Protein AF-A0A3C1LXR5-F1 (afdb_monomer)

Secondary structure (DSSP, 8-state):
--HHHHHHHHHHHHHHHHHHHHHHHHHHHHHHHHHHHHTT----HHHHHHHHHHHHHHHHHHHHHHHHHHHT-HHHHTTTHHHHHHHHHHHHHHHHHHHHHHHTTSS-HHHHHHHHHHHHHHHHHHHHHHHHHHHHHHHHHHHTT--HHHHHHHHHTS--HHHHHHHHHHHHHTPPPPTTS--

Sequence (183 aa):
LSEPDSRSVSELLHITSEFERIGDYSVNIMESAESMFEGNIRFSKKAFKELNIISSAVSEIIDIAKDAFASDSVTTANQIEPLEEVIDILEETLKETHIDRLKSGKCSIEAAFPFVETLSNLERIADHCSNVGVHIITHNIETKGIDRHEYIRKLHKGQTDKYSENFAMYQKKYALPSKKAQQ

Solvent-accessible surface area (backbone atoms only — not comparable to full-atom values): 9826 Å² total; per-residue (Å²): 125,55,75,69,58,52,49,56,52,53,52,53,52,51,49,51,50,34,56,48,50,38,48,53,36,51,48,54,42,49,53,49,51,50,53,28,57,77,68,69,53,67,70,42,77,65,58,49,55,54,49,53,44,55,53,50,53,43,52,49,42,49,51,41,34,53,51,14,62,78,63,74,31,52,77,48,23,63,55,32,58,37,44,36,57,43,44,50,53,48,39,55,53,49,48,54,53,48,54,54,30,44,77,68,69,64,39,54,76,83,42,48,57,58,50,50,51,43,43,53,36,47,40,53,37,32,52,33,29,35,53,46,22,55,47,54,43,50,51,49,32,70,75,69,66,46,54,64,68,58,53,46,49,53,53,72,58,76,56,45,72,6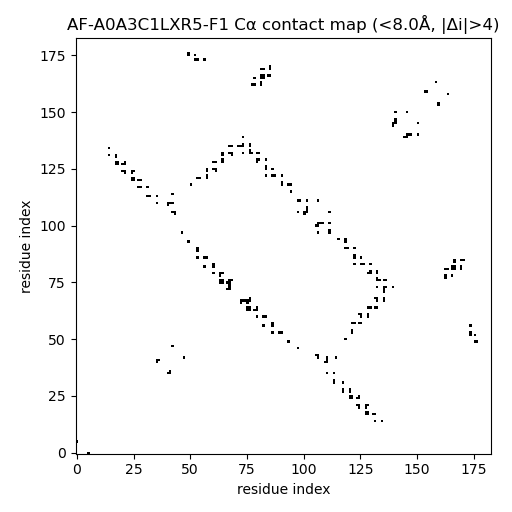4,43,55,49,48,25,55,49,43,48,63,74,61,55,75,82,63,91,77,75,79,127

Foldseek 3Di:
DPPVVVVVVVLVVLLVVLVVLLVVLVVVLVVLVVVCVVVVFDDFPQLVVLLVLLVVLLVVLVVLLVVCLVPLDLPSLLLLVLSLVLLVVSLVVSLVVLVVCVVVVVHDPSVNVSSNSNSVSSSSSSVSSNVSSVSSNVVCCVPVVPPPVVVVVCPVVPDPVVSVVSNVVNCVSSPRDDPPPDD

Nearest PDB structures (foldseek):
  1t72-assembly1_A  TM=8.832E-01  e=3.265E-03  Aquifex aeolicus
  4q25-assembly1_B  TM=8.973E-01  e=3.621E-03  Pseudomonas aeruginosa PAO1
  5yny-assembly1_A  TM=5.127E-01  e=4.804E+00  Dermatophagoides farinae
  2wcd-assembly1_A  TM=2.007E-01  e=2.452E+00  Escherichia coli K-12
  6mrt-assembly1_A  TM=1.994E-01  e=3.906E+00  Escherichia coli K-12

Radius of gyration: 19.19 Å; Cα contacts (8 Å, |Δi|>4): 160; chains: 1; bounding box: 61×30×49 Å

Structure (mmCIF, N/CA/C/O backbone):
data_AF-A0A3C1LXR5-F1
#
_entry.id   AF-A0A3C1LXR5-F1
#
loop_
_atom_site.group_PDB
_atom_site.id
_atom_site.type_symbol
_atom_site.label_atom_id
_atom_site.label_alt_id
_atom_site.label_comp_id
_atom_site.label_asym_id
_atom_site.label_entity_id
_atom_site.label_seq_id
_atom_site.pdbx_PDB_ins_code
_atom_site.Cartn_x
_atom_site.Cartn_y
_atom_site.Cartn_z
_atom_site.occupancy
_atom_site.B_iso_or_equiv
_atom_site.auth_seq_id
_atom_site.auth_comp_id
_atom_site.auth_asym_id
_atom_site.auth_atom_id
_atom_site.pdbx_PDB_model_num
ATOM 1 N N . LEU A 1 1 ? 34.550 -5.587 -13.297 1.00 51.94 1 LEU A N 1
ATOM 2 C CA . LEU A 1 1 ? 33.195 -5.250 -13.781 1.00 51.94 1 LEU A CA 1
ATOM 3 C C . LEU A 1 1 ? 33.342 -4.073 -14.722 1.00 51.94 1 LEU A C 1
ATOM 5 O O . LEU A 1 1 ? 34.118 -3.179 -14.395 1.00 51.94 1 LEU A O 1
ATOM 9 N N . SER A 1 2 ? 32.711 -4.106 -15.895 1.00 67.81 2 SER A N 1
ATOM 10 C CA . SER A 1 2 ? 32.665 -2.911 -16.742 1.00 67.81 2 SER A CA 1
ATOM 11 C C . SER A 1 2 ? 31.795 -1.839 -16.062 1.00 67.81 2 SER A C 1
ATOM 13 O O . SER A 1 2 ? 30.982 -2.168 -15.198 1.00 67.81 2 SER A O 1
ATOM 15 N N . GLU A 1 3 ? 31.976 -0.556 -16.390 1.00 64.69 3 GLU A N 1
ATOM 16 C CA . GLU A 1 3 ? 31.130 0.514 -15.828 1.00 64.69 3 GLU A CA 1
ATOM 17 C C . GLU A 1 3 ? 29.616 0.275 -16.039 1.00 64.69 3 GLU A C 1
ATOM 19 O O . GLU A 1 3 ? 28.868 0.498 -15.086 1.00 64.69 3 GLU A O 1
ATOM 24 N N . PRO A 1 4 ? 29.147 -0.225 -17.204 1.00 63.62 4 PRO A N 1
ATOM 25 C CA . PRO A 1 4 ? 27.753 -0.634 -17.393 1.00 63.62 4 PRO A CA 1
ATOM 26 C C . PRO A 1 4 ? 27.308 -1.743 -16.432 1.00 63.62 4 PRO A C 1
ATOM 28 O O . PRO A 1 4 ? 26.285 -1.594 -15.770 1.00 63.62 4 PRO A O 1
ATOM 31 N N . ASP A 1 5 ? 28.108 -2.806 -16.279 1.00 62.66 5 ASP A N 1
ATOM 32 C CA . ASP A 1 5 ? 27.769 -3.924 -15.383 1.00 62.66 5 ASP A CA 1
ATOM 33 C C . ASP A 1 5 ? 27.690 -3.465 -13.922 1.00 62.66 5 ASP A C 1
ATOM 35 O O . ASP A 1 5 ? 26.844 -3.918 -13.155 1.00 62.66 5 ASP A O 1
ATOM 39 N N . SER A 1 6 ? 28.571 -2.543 -13.525 1.00 67.19 6 SER A N 1
ATOM 40 C CA . SER A 1 6 ? 28.588 -2.006 -12.165 1.00 67.19 6 SER A CA 1
ATOM 41 C C . SER A 1 6 ? 27.368 -1.132 -11.863 1.00 67.19 6 SER A C 1
ATOM 43 O O . SER A 1 6 ? 26.917 -1.122 -10.718 1.00 67.19 6 SER A O 1
ATOM 45 N N . ARG A 1 7 ? 26.831 -0.405 -12.856 1.00 68.12 7 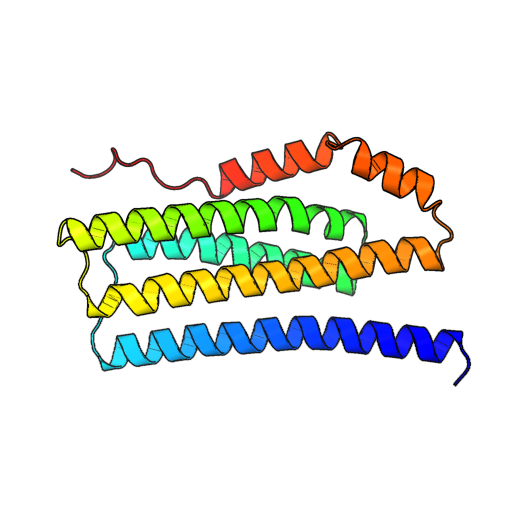ARG A N 1
ATOM 46 C CA . ARG A 1 7 ? 25.609 0.400 -12.692 1.00 68.12 7 ARG A CA 1
ATOM 47 C C . ARG A 1 7 ? 24.376 -0.486 -12.574 1.00 68.12 7 ARG A C 1
ATOM 49 O O . ARG A 1 7 ? 23.636 -0.335 -11.608 1.00 68.12 7 ARG A O 1
ATOM 56 N N . SER A 1 8 ? 24.227 -1.475 -13.455 1.00 73.31 8 SER A N 1
ATOM 57 C CA . SER A 1 8 ? 23.098 -2.413 -13.400 1.00 73.31 8 S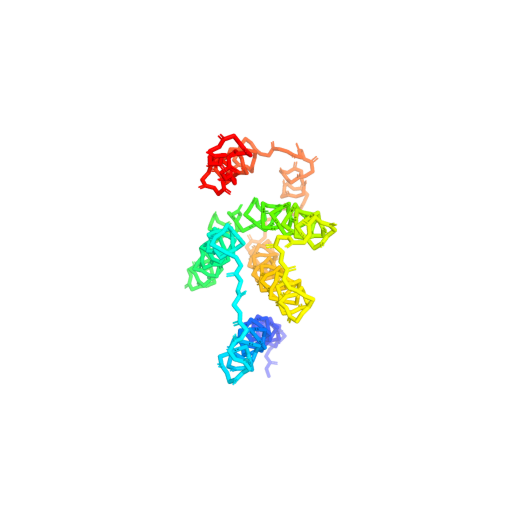ER A CA 1
ATOM 58 C C . SER A 1 8 ? 23.053 -3.215 -12.095 1.00 73.31 8 SER A C 1
ATOM 60 O O . SER A 1 8 ? 21.979 -3.453 -11.552 1.00 73.31 8 SER A O 1
ATOM 62 N N . VAL A 1 9 ? 24.209 -3.596 -11.538 1.00 79.75 9 VAL A N 1
ATOM 63 C CA . VAL A 1 9 ? 24.260 -4.244 -10.215 1.00 79.75 9 VAL A CA 1
ATOM 64 C C . VAL A 1 9 ? 23.788 -3.296 -9.109 1.00 79.75 9 VAL A C 1
ATOM 66 O O . VAL A 1 9 ? 23.024 -3.711 -8.243 1.00 79.75 9 VAL A O 1
ATOM 69 N N . SER A 1 10 ? 24.210 -2.029 -9.132 1.00 82.06 10 SER A N 1
ATOM 70 C CA . SER A 1 10 ? 23.799 -1.043 -8.124 1.00 82.06 10 SER A CA 1
ATOM 71 C C . SER A 1 10 ? 22.293 -0.763 -8.156 1.00 82.06 10 SER A C 1
ATOM 73 O O . SER A 1 10 ? 21.673 -0.626 -7.106 1.00 82.06 10 SER A O 1
ATOM 75 N N . GLU A 1 11 ? 21.708 -0.700 -9.349 1.00 80.38 11 GLU A N 1
ATOM 76 C CA . GLU A 1 11 ? 20.272 -0.508 -9.578 1.00 80.38 11 GLU A CA 1
ATOM 77 C C . GLU A 1 11 ? 19.438 -1.683 -9.049 1.00 80.38 11 GLU A C 1
ATOM 79 O O . GLU A 1 11 ? 18.464 -1.500 -8.318 1.00 80.38 11 GLU A O 1
ATOM 84 N N . LEU A 1 12 ? 19.866 -2.916 -9.338 1.00 85.12 12 LEU A N 1
ATOM 85 C CA . LEU A 1 12 ? 19.205 -4.115 -8.820 1.00 85.12 12 LEU A CA 1
ATOM 86 C C . LEU A 1 12 ? 19.277 -4.204 -7.292 1.00 85.12 12 LEU A C 1
ATOM 88 O O . LEU A 1 12 ? 18.306 -4.621 -6.659 1.00 85.12 12 LEU A O 1
ATOM 92 N N . LEU A 1 13 ? 20.400 -3.799 -6.690 1.00 89.81 13 LEU A N 1
ATOM 93 C CA . LEU A 1 13 ? 20.533 -3.733 -5.233 1.00 89.81 13 LEU A CA 1
ATOM 94 C C . LEU A 1 13 ? 19.567 -2.713 -4.625 1.00 89.81 13 LEU A C 1
ATOM 96 O O . LEU A 1 13 ? 18.955 -3.008 -3.601 1.00 89.81 13 LEU A O 1
ATOM 100 N N . HIS A 1 14 ? 19.394 -1.556 -5.268 1.00 88.75 14 HIS A N 1
ATOM 101 C CA . HIS A 1 14 ? 18.434 -0.550 -4.823 1.00 88.75 14 HIS A CA 1
ATOM 102 C C . HIS A 1 14 ? 17.004 -1.102 -4.836 1.00 88.75 14 HIS A C 1
ATOM 104 O O . HIS A 1 14 ? 16.347 -1.104 -3.803 1.00 88.75 14 HIS A O 1
ATOM 110 N N . ILE A 1 15 ? 16.541 -1.661 -5.960 1.00 91.25 15 ILE A N 1
ATOM 111 C CA . ILE A 1 15 ? 15.193 -2.259 -6.040 1.00 91.25 15 ILE A CA 1
ATOM 112 C C . ILE A 1 15 ? 15.015 -3.400 -5.030 1.00 91.25 15 ILE A C 1
ATOM 114 O O . ILE A 1 15 ? 13.954 -3.532 -4.423 1.00 91.25 15 ILE A O 1
ATOM 118 N N . THR A 1 16 ? 16.046 -4.223 -4.827 1.00 93.62 16 THR A N 1
ATOM 119 C CA . THR A 1 16 ? 15.995 -5.297 -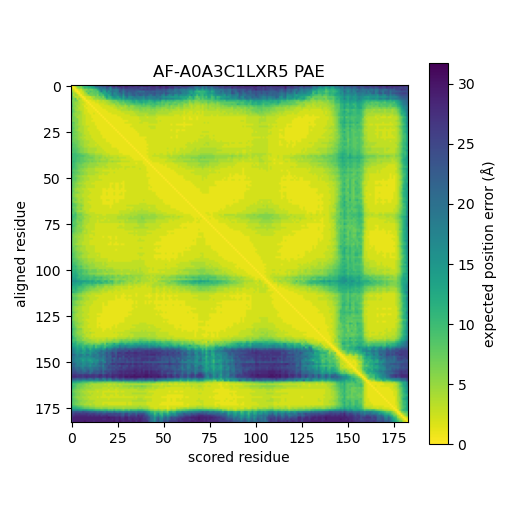3.822 1.00 93.62 16 THR A CA 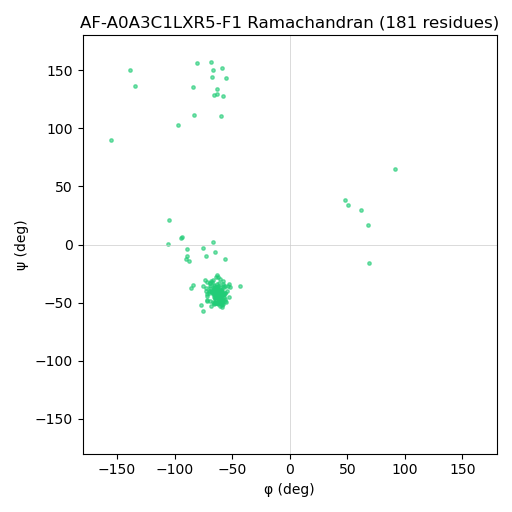1
ATOM 120 C C . THR A 1 16 ? 15.767 -4.729 -2.421 1.00 93.62 16 THR A C 1
ATOM 122 O O . THR A 1 16 ? 14.993 -5.303 -1.660 1.00 93.62 16 THR A O 1
ATOM 125 N N . SER A 1 17 ? 16.392 -3.592 -2.098 1.00 96.00 17 SER A N 1
ATOM 126 C CA . SER A 1 17 ? 16.153 -2.891 -0.836 1.00 96.00 17 SER A CA 1
ATOM 127 C C . SER A 1 17 ? 14.708 -2.407 -0.712 1.00 96.00 17 SER A C 1
ATOM 129 O O . SER A 1 17 ? 14.140 -2.522 0.365 1.00 96.00 17 SER A O 1
ATOM 131 N N . GLU A 1 18 ? 14.087 -1.916 -1.788 1.00 97.19 18 GLU A N 1
ATOM 132 C CA . GLU A 1 18 ? 12.679 -1.486 -1.744 1.00 97.19 18 GLU A CA 1
ATOM 133 C C . GLU A 1 18 ? 11.737 -2.657 -1.413 1.00 97.19 18 GLU A C 1
ATOM 135 O O . GLU A 1 18 ? 10.859 -2.535 -0.560 1.00 97.19 18 GLU A O 1
ATOM 140 N N . PHE A 1 19 ? 11.949 -3.829 -2.023 1.00 97.38 19 PHE A N 1
ATOM 141 C CA . PHE A 1 19 ? 11.154 -5.022 -1.707 1.00 97.38 19 PHE A CA 1
ATOM 142 C C . PHE A 1 19 ? 11.408 -5.565 -0.295 1.00 97.38 19 PHE A C 1
ATOM 144 O O . PHE A 1 19 ? 10.487 -6.098 0.325 1.00 97.38 19 PHE A O 1
ATOM 151 N N . GLU A 1 20 ? 12.627 -5.430 0.229 1.00 98.12 20 GLU A N 1
ATOM 152 C CA . GLU A 1 20 ? 12.927 -5.767 1.624 1.00 98.12 20 GLU A CA 1
ATOM 153 C C . GLU A 1 20 ? 12.145 -4.873 2.592 1.00 98.12 20 GLU A C 1
ATOM 155 O O . GLU A 1 20 ? 11.474 -5.398 3.480 1.00 98.12 20 GLU A O 1
ATOM 160 N N . ARG A 1 21 ? 12.097 -3.559 2.348 1.00 98.19 21 ARG A N 1
ATOM 161 C CA . ARG A 1 21 ? 11.294 -2.624 3.152 1.00 98.19 21 ARG A CA 1
ATOM 162 C C . ARG A 1 21 ? 9.805 -2.943 3.146 1.00 98.19 21 ARG A C 1
ATOM 164 O O . ARG A 1 21 ? 9.166 -2.885 4.195 1.00 98.19 21 ARG A O 1
ATOM 171 N N . ILE A 1 22 ? 9.251 -3.347 2.002 1.00 98.38 22 ILE A N 1
ATOM 172 C CA . ILE A 1 22 ? 7.865 -3.842 1.930 1.00 98.38 22 ILE A CA 1
ATOM 173 C C . ILE A 1 22 ? 7.665 -5.034 2.881 1.00 98.38 22 ILE A C 1
ATOM 175 O O . ILE A 1 22 ? 6.659 -5.109 3.594 1.00 98.38 22 ILE A O 1
ATOM 179 N N . GLY A 1 23 ? 8.631 -5.956 2.915 1.00 97.94 23 GLY A N 1
ATOM 180 C CA . GLY A 1 23 ? 8.651 -7.086 3.840 1.00 97.94 23 GLY A CA 1
ATOM 181 C C . GLY A 1 23 ? 8.703 -6.651 5.306 1.00 97.94 23 GLY A C 1
ATOM 182 O O . GLY A 1 23 ? 7.869 -7.101 6.091 1.00 97.94 23 GLY A O 1
ATOM 183 N N . ASP A 1 24 ? 9.610 -5.738 5.658 1.00 98.31 24 ASP A N 1
ATOM 184 C CA . ASP A 1 24 ? 9.759 -5.201 7.019 1.00 98.31 24 ASP A CA 1
ATOM 185 C C . ASP A 1 24 ? 8.443 -4.606 7.542 1.00 98.31 24 ASP A C 1
ATOM 187 O O . ASP A 1 24 ? 7.974 -4.945 8.630 1.00 98.31 24 ASP A O 1
ATOM 191 N N . TYR A 1 25 ? 7.789 -3.750 6.753 1.00 98.44 25 TYR A N 1
ATOM 192 C CA . TYR A 1 25 ? 6.520 -3.141 7.160 1.00 98.44 25 TYR A CA 1
ATOM 193 C C . TYR A 1 25 ? 5.375 -4.152 7.227 1.00 98.44 25 TYR A C 1
ATOM 195 O O . TYR A 1 25 ? 4.497 -4.036 8.084 1.00 98.44 25 TYR A O 1
ATOM 203 N N . SER A 1 26 ? 5.403 -5.183 6.382 1.00 98.25 26 SER A N 1
ATOM 204 C CA . SER A 1 26 ? 4.452 -6.295 6.471 1.00 98.25 26 SER A CA 1
ATOM 205 C C . SER A 1 26 ? 4.622 -7.079 7.777 1.00 98.25 26 SER A C 1
ATOM 207 O O . SER A 1 26 ? 3.626 -7.463 8.396 1.00 98.25 26 SER A O 1
ATOM 209 N N . VAL A 1 27 ? 5.864 -7.272 8.234 1.00 98.50 27 VAL A N 1
ATOM 210 C CA . VAL A 1 27 ? 6.167 -7.876 9.541 1.00 98.50 27 VAL A CA 1
ATOM 211 C C . VAL A 1 27 ? 5.646 -6.994 10.677 1.00 98.50 27 VAL A C 1
ATOM 213 O O . VAL A 1 27 ? 4.942 -7.509 11.541 1.00 98.50 27 VAL A O 1
ATOM 216 N N . ASN A 1 28 ? 5.858 -5.673 10.636 1.00 98.31 28 ASN A N 1
ATOM 217 C CA . ASN A 1 28 ? 5.313 -4.757 11.652 1.00 98.31 28 ASN A CA 1
ATOM 218 C C . ASN A 1 28 ? 3.781 -4.868 11.782 1.00 98.31 28 ASN A C 1
ATOM 220 O O . ASN A 1 28 ? 3.232 -4.863 12.887 1.00 98.31 28 ASN A O 1
ATOM 224 N N . ILE A 1 29 ? 3.070 -4.979 10.653 1.00 98.31 29 ILE A N 1
ATOM 225 C CA . ILE A 1 29 ? 1.609 -5.153 10.638 1.00 98.31 29 ILE A CA 1
ATOM 226 C C . ILE A 1 29 ? 1.214 -6.490 11.276 1.00 98.31 29 ILE A C 1
ATOM 228 O O . ILE A 1 29 ? 0.275 -6.539 12.074 1.00 98.31 29 ILE A O 1
ATOM 232 N N . MET A 1 30 ? 1.923 -7.570 10.940 1.00 98.19 30 MET A N 1
ATOM 233 C CA . MET A 1 30 ? 1.695 -8.894 11.519 1.00 98.19 30 MET A CA 1
ATOM 234 C C . MET A 1 30 ? 1.919 -8.887 13.038 1.00 98.19 30 MET A C 1
ATOM 236 O O . MET A 1 30 ? 1.035 -9.329 13.769 1.00 98.19 30 MET A O 1
ATOM 240 N N . GLU A 1 31 ? 3.032 -8.335 13.524 1.00 97.81 31 GLU A N 1
ATOM 241 C CA . GLU A 1 31 ? 3.337 -8.244 14.962 1.00 97.81 31 GLU A CA 1
ATOM 242 C C . GLU A 1 31 ? 2.278 -7.422 15.718 1.00 97.81 31 GLU A C 1
ATOM 244 O O . GLU A 1 31 ? 1.832 -7.794 16.808 1.00 97.81 31 GLU A O 1
ATOM 249 N N . SER A 1 32 ? 1.805 -6.326 15.115 1.00 96.38 32 SER A N 1
ATOM 250 C CA . SER A 1 32 ? 0.699 -5.526 15.654 1.00 96.38 32 SER A CA 1
ATOM 251 C C . SER A 1 32 ? -0.592 -6.349 15.764 1.00 96.38 32 SER A C 1
ATOM 253 O O . SER A 1 32 ? -1.273 -6.319 16.795 1.00 96.38 32 SER A O 1
ATOM 255 N N . ALA A 1 33 ? -0.913 -7.144 14.739 1.00 96.50 33 ALA A N 1
ATOM 256 C CA . ALA A 1 33 ? -2.078 -8.023 14.743 1.00 96.50 33 ALA A CA 1
ATOM 257 C C . ALA A 1 33 ? -1.975 -9.150 15.790 1.00 96.50 33 ALA A C 1
ATOM 259 O O . ALA A 1 33 ? -2.977 -9.455 16.445 1.00 96.50 33 ALA A O 1
ATOM 260 N N . GLU A 1 34 ? -0.792 -9.737 15.986 1.00 97.81 34 GLU A N 1
ATOM 261 C CA . GLU A 1 34 ? -0.536 -10.740 17.031 1.00 97.81 34 GLU A CA 1
ATOM 262 C C . GLU A 1 34 ? -0.743 -10.150 18.431 1.00 97.81 34 GLU A C 1
ATOM 264 O O . GLU A 1 34 ? -1.528 -10.687 19.216 1.00 97.81 34 GLU A O 1
ATOM 269 N N . SER A 1 35 ? -0.152 -8.985 18.709 1.00 96.31 35 SER A N 1
ATOM 270 C CA . SER A 1 35 ? -0.323 -8.270 19.982 1.00 96.31 35 SER A CA 1
ATOM 271 C C . SER A 1 35 ? -1.794 -7.948 20.277 1.00 96.31 35 SER A C 1
ATOM 273 O O . SER A 1 35 ? -2.294 -8.162 21.387 1.00 96.31 35 SER A O 1
ATOM 275 N N . MET A 1 36 ? -2.544 -7.504 19.262 1.00 96.12 36 MET A N 1
ATOM 276 C CA . MET A 1 36 ? -3.984 -7.280 19.395 1.00 96.12 36 MET A CA 1
ATOM 277 C C . MET A 1 36 ? -4.754 -8.566 19.709 1.00 96.12 36 MET A C 1
ATOM 279 O O . MET A 1 36 ? -5.686 -8.537 20.519 1.00 96.12 36 MET A O 1
ATOM 283 N N . PHE A 1 37 ? -4.394 -9.681 19.071 1.00 96.38 37 PHE A N 1
ATOM 284 C CA . PHE A 1 37 ? -5.030 -10.973 19.304 1.00 96.38 37 PHE A CA 1
ATOM 285 C C . PHE A 1 37 ? -4.799 -11.460 20.739 1.00 96.38 37 PHE A C 1
ATOM 287 O O . PHE A 1 37 ? -5.765 -11.814 21.421 1.00 96.38 37 PHE A O 1
ATOM 294 N N . GLU A 1 38 ? -3.557 -11.404 21.223 1.00 97.00 38 GLU A N 1
ATOM 295 C CA . GLU A 1 38 ? -3.186 -11.777 22.594 1.00 97.00 38 GLU A CA 1
ATOM 296 C C . GLU A 1 38 ? -3.872 -10.890 23.641 1.00 97.00 38 GLU A C 1
ATOM 298 O O . GLU A 1 38 ? -4.378 -11.385 24.651 1.00 97.00 38 GLU A O 1
ATOM 303 N N . GLY A 1 39 ? -3.968 -9.586 23.372 1.00 95.38 39 GLY A N 1
ATOM 304 C CA . GLY A 1 39 ? -4.670 -8.623 24.220 1.00 95.38 39 GLY A CA 1
ATOM 305 C C . GLY A 1 39 ? -6.200 -8.678 24.124 1.00 95.38 39 GLY A C 1
ATOM 306 O O . GLY A 1 39 ? -6.878 -7.923 24.822 1.00 95.38 39 GLY A O 1
ATOM 307 N N . ASN A 1 40 ? -6.766 -9.530 23.257 1.00 95.25 40 ASN A N 1
ATOM 308 C CA . ASN A 1 40 ? -8.194 -9.566 22.908 1.00 95.25 40 ASN A CA 1
ATOM 309 C C . ASN A 1 40 ? -8.754 -8.180 22.510 1.00 95.25 40 ASN A C 1
ATOM 311 O O . ASN A 1 40 ? -9.916 -7.847 22.770 1.00 95.25 40 ASN A O 1
ATOM 315 N N . ILE A 1 41 ? -7.915 -7.368 21.865 1.00 94.69 41 ILE A N 1
ATOM 316 C CA . ILE A 1 41 ? -8.247 -6.043 21.347 1.00 94.69 41 ILE A CA 1
ATOM 317 C C . ILE A 1 41 ? -8.880 -6.227 19.971 1.00 94.69 41 ILE A C 1
ATOM 319 O O . ILE A 1 41 ? -8.417 -7.008 19.141 1.00 94.69 41 ILE A O 1
ATOM 323 N N . ARG A 1 42 ? -9.971 -5.507 19.704 1.00 92.19 42 ARG A N 1
ATOM 324 C CA . ARG A 1 42 ? -10.684 -5.608 18.428 1.00 92.19 42 ARG A CA 1
ATOM 325 C C . ARG A 1 42 ? -11.017 -4.239 17.878 1.00 92.19 42 ARG A C 1
ATOM 327 O O . ARG A 1 42 ? -11.554 -3.385 18.580 1.00 92.19 42 ARG A O 1
ATOM 334 N N . PHE A 1 43 ? -10.803 -4.073 16.579 1.00 92.94 43 PHE A N 1
ATOM 335 C CA . PHE A 1 43 ? -11.364 -2.942 15.860 1.00 92.94 43 PHE A CA 1
ATOM 336 C C . PHE A 1 43 ? -12.891 -3.038 15.803 1.00 92.94 43 PHE A C 1
ATOM 338 O O . PHE A 1 43 ? -13.481 -4.122 15.743 1.00 92.94 43 PHE A O 1
ATOM 345 N N . SER A 1 44 ? -13.553 -1.880 15.757 1.00 91.31 44 SER A N 1
ATOM 346 C CA . SER A 1 44 ? -14.977 -1.841 15.424 1.00 91.31 44 SER A CA 1
ATOM 347 C C . SER A 1 44 ? -15.218 -2.461 14.040 1.00 91.31 44 SER A C 1
ATOM 349 O O . SER A 1 44 ? -14.374 -2.368 13.147 1.00 91.31 44 SER A O 1
ATOM 351 N N . LYS A 1 45 ? -16.412 -3.025 13.813 1.00 91.12 45 LYS A N 1
ATOM 352 C CA . LYS A 1 45 ? -16.783 -3.602 12.504 1.00 91.12 45 LYS A CA 1
ATOM 353 C C . LYS A 1 45 ? -16.580 -2.623 11.344 1.00 91.12 45 LYS A C 1
ATOM 355 O O . LYS A 1 45 ? -16.263 -3.045 10.238 1.00 91.12 45 LYS A O 1
ATOM 360 N N . LYS A 1 46 ? -16.793 -1.326 11.588 1.00 91.56 46 LYS A N 1
ATOM 361 C CA . LYS A 1 46 ? -16.602 -0.278 10.584 1.00 91.56 46 LYS A CA 1
ATOM 362 C C . LYS A 1 46 ? -15.119 -0.037 10.298 1.00 91.56 46 LYS A C 1
ATOM 364 O O . LYS A 1 46 ? -14.738 -0.056 9.137 1.00 91.56 46 LYS A O 1
ATOM 369 N N . ALA A 1 47 ? -14.306 0.122 11.343 1.00 93.31 47 ALA A N 1
ATOM 370 C CA . ALA A 1 47 ? -12.863 0.306 11.205 1.00 93.31 47 ALA A CA 1
ATOM 371 C C . ALA A 1 47 ? -12.207 -0.887 10.488 1.00 93.31 47 ALA A C 1
ATOM 373 O O . ALA A 1 47 ? -11.421 -0.689 9.575 1.00 93.31 47 ALA A O 1
ATOM 374 N N . PHE A 1 48 ? -12.608 -2.120 10.814 1.00 93.75 48 PHE A N 1
ATOM 375 C CA . PHE A 1 48 ? -12.087 -3.312 10.139 1.00 93.75 48 PHE A CA 1
ATOM 376 C C . PHE A 1 48 ? -12.454 -3.369 8.646 1.00 93.75 48 PHE A C 1
ATOM 378 O O . PHE A 1 48 ? -11.627 -3.723 7.814 1.00 93.75 48 PHE A O 1
ATOM 385 N N . LYS A 1 49 ? -13.687 -2.991 8.277 1.00 95.44 49 LYS A N 1
ATOM 386 C CA . LYS A 1 49 ? -14.097 -2.923 6.862 1.00 95.44 49 LYS A CA 1
ATOM 387 C C . LYS A 1 49 ? -13.290 -1.902 6.071 1.00 95.44 49 LYS A C 1
ATOM 389 O O . LYS A 1 49 ? -12.951 -2.168 4.930 1.00 95.44 49 LYS A O 1
ATOM 394 N N . GLU A 1 50 ? -13.035 -0.747 6.664 1.00 96.12 50 GLU A N 1
ATOM 395 C CA . GLU A 1 50 ? -12.225 0.299 6.046 1.00 96.12 50 GLU A CA 1
ATOM 396 C C . GLU A 1 50 ? -10.765 -0.119 5.902 1.00 96.12 50 GLU A C 1
ATOM 398 O O . GLU A 1 50 ? -10.189 0.085 4.841 1.00 96.12 50 GLU A O 1
ATOM 403 N N . LEU A 1 51 ? -10.208 -0.780 6.922 1.00 96.75 51 LEU A N 1
ATOM 404 C CA . LEU A 1 51 ? -8.861 -1.336 6.860 1.00 96.75 51 LEU A CA 1
ATOM 405 C C . LEU A 1 51 ? -8.724 -2.327 5.696 1.00 96.75 51 LEU A C 1
ATOM 407 O O . LEU A 1 51 ? -7.790 -2.227 4.916 1.00 96.75 51 LEU A O 1
ATOM 411 N N . ASN A 1 52 ? -9.713 -3.203 5.493 1.00 97.50 52 ASN A N 1
ATOM 412 C CA . ASN A 1 52 ? -9.707 -4.126 4.354 1.00 97.50 52 ASN A CA 1
ATOM 413 C C . ASN A 1 52 ? -9.708 -3.416 2.988 1.00 97.50 52 ASN A C 1
ATOM 415 O O . ASN A 1 52 ? -9.190 -3.977 2.025 1.00 97.50 52 ASN A O 1
ATOM 419 N N . ILE A 1 53 ? -10.292 -2.215 2.876 1.00 98.50 53 ILE A N 1
ATOM 420 C CA . ILE A 1 53 ? -10.305 -1.452 1.617 1.00 98.50 53 ILE A CA 1
ATOM 421 C C . ILE A 1 53 ? -8.891 -0.974 1.286 1.00 98.50 53 ILE A C 1
ATOM 423 O O . ILE A 1 53 ? -8.401 -1.275 0.200 1.00 98.50 53 ILE A O 1
ATOM 427 N N . ILE A 1 54 ? -8.223 -0.298 2.225 1.00 98.62 54 ILE A N 1
ATOM 428 C CA . ILE A 1 54 ? -6.847 0.174 2.014 1.00 98.62 54 ILE A CA 1
ATOM 429 C C . ILE A 1 54 ? -5.867 -0.998 1.876 1.00 98.62 54 ILE A C 1
ATOM 431 O O . ILE A 1 54 ? -5.040 -0.984 0.974 1.00 98.62 54 ILE A O 1
ATOM 435 N N . SER A 1 55 ? -6.018 -2.082 2.648 1.00 98.50 55 SER A N 1
ATOM 436 C CA . SER A 1 55 ? -5.195 -3.288 2.472 1.00 98.50 55 SER A CA 1
ATOM 437 C C . SER A 1 55 ? -5.367 -3.927 1.090 1.00 98.50 55 SER A C 1
ATOM 439 O O . SER A 1 55 ? -4.410 -4.478 0.550 1.00 98.50 55 SER A O 1
ATOM 441 N N . SER A 1 56 ? -6.561 -3.845 0.492 1.00 98.75 56 SER A N 1
ATOM 442 C CA . SER A 1 56 ? -6.786 -4.326 -0.879 1.00 98.75 56 SER A CA 1
ATOM 443 C C . SER A 1 56 ? -6.088 -3.439 -1.914 1.00 98.75 56 SER A C 1
ATOM 445 O O . SER A 1 56 ? -5.500 -3.968 -2.852 1.00 98.75 56 SER A O 1
ATOM 447 N N . ALA A 1 57 ? -6.108 -2.114 -1.724 1.00 98.8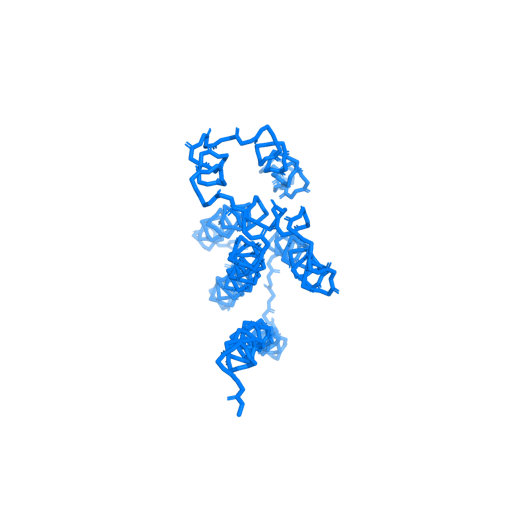1 57 ALA A N 1
ATOM 448 C CA . ALA A 1 57 ? -5.371 -1.172 -2.569 1.00 98.81 57 ALA A CA 1
ATOM 449 C C . ALA A 1 57 ? -3.854 -1.401 -2.481 1.00 98.81 57 ALA A C 1
ATOM 451 O O . ALA A 1 57 ? -3.188 -1.505 -3.508 1.00 98.81 57 ALA A O 1
ATOM 452 N N . VAL A 1 58 ? -3.331 -1.590 -1.266 1.00 98.88 58 VAL A N 1
ATOM 453 C CA . VAL A 1 58 ? -1.915 -1.909 -1.031 1.00 98.88 58 VAL A CA 1
ATOM 454 C C . VAL A 1 58 ? -1.531 -3.269 -1.623 1.00 98.88 58 VAL A C 1
ATOM 456 O O . VAL A 1 58 ? -0.459 -3.429 -2.193 1.00 98.88 58 VAL A O 1
ATOM 459 N N . SER A 1 59 ? -2.416 -4.264 -1.565 1.00 98.81 59 SER A N 1
ATOM 460 C CA . SER A 1 59 ? -2.152 -5.549 -2.228 1.00 98.81 59 SER A CA 1
ATOM 461 C C . SER A 1 59 ? -2.043 -5.386 -3.750 1.00 98.81 59 SER A C 1
ATOM 463 O O . SER A 1 59 ? -1.154 -5.963 -4.370 1.00 98.81 59 SER A O 1
ATOM 465 N N . GLU A 1 60 ? -2.911 -4.566 -4.354 1.00 98.81 60 GLU A N 1
ATOM 466 C CA . GLU A 1 60 ? -2.859 -4.292 -5.793 1.00 98.81 60 GLU A CA 1
ATOM 467 C C . GLU A 1 60 ? -1.594 -3.525 -6.197 1.00 98.81 60 GLU A C 1
ATOM 469 O O . GLU A 1 60 ? -0.979 -3.886 -7.198 1.00 98.81 60 GLU A O 1
ATOM 474 N N . ILE A 1 61 ? -1.164 -2.509 -5.439 1.00 98.75 61 ILE A N 1
ATOM 475 C CA . ILE A 1 61 ? 0.045 -1.752 -5.801 1.00 98.75 61 ILE A CA 1
ATOM 476 C C . ILE A 1 61 ? 1.315 -2.611 -5.711 1.00 98.75 61 ILE A C 1
ATOM 478 O O . ILE A 1 61 ? 2.178 -2.497 -6.583 1.00 98.75 61 ILE A O 1
ATOM 482 N N . ILE A 1 62 ? 1.393 -3.541 -4.747 1.00 98.75 62 ILE A N 1
ATOM 483 C CA . ILE A 1 62 ? 2.478 -4.536 -4.664 1.00 98.75 62 ILE A CA 1
ATOM 484 C C . ILE A 1 62 ? 2.492 -5.420 -5.915 1.00 98.75 62 ILE A C 1
ATOM 486 O O . ILE A 1 62 ? 3.552 -5.652 -6.502 1.00 98.75 62 ILE A O 1
ATOM 490 N N . ASP A 1 63 ? 1.326 -5.913 -6.341 1.00 98.69 63 ASP A N 1
ATOM 491 C CA . ASP A 1 63 ? 1.218 -6.746 -7.538 1.00 98.69 63 ASP A CA 1
ATOM 492 C C . ASP A 1 63 ? 1.641 -5.982 -8.799 1.00 98.69 63 ASP A C 1
ATOM 494 O O . ASP A 1 63 ? 2.414 -6.512 -9.600 1.00 98.69 63 ASP A O 1
ATOM 498 N N . ILE A 1 64 ? 1.225 -4.720 -8.938 1.00 98.44 64 ILE A N 1
ATOM 499 C CA . ILE A 1 64 ? 1.637 -3.852 -10.049 1.00 98.44 64 ILE A CA 1
ATOM 500 C C . ILE A 1 64 ? 3.154 -3.625 -10.030 1.00 98.44 64 ILE A C 1
ATOM 502 O O . ILE A 1 64 ? 3.786 -3.738 -11.080 1.00 98.44 64 ILE A O 1
ATOM 506 N N . ALA A 1 65 ? 3.754 -3.333 -8.872 1.00 97.88 65 ALA A N 1
ATOM 507 C CA . ALA A 1 65 ? 5.197 -3.108 -8.748 1.00 97.88 65 ALA A CA 1
ATOM 508 C C . ALA A 1 65 ? 6.007 -4.361 -9.109 1.00 97.88 65 ALA A C 1
ATOM 510 O O . ALA A 1 65 ? 6.956 -4.292 -9.896 1.00 97.88 65 ALA A O 1
ATOM 511 N N . LYS A 1 66 ? 5.586 -5.525 -8.603 1.00 97.81 66 LYS A N 1
ATOM 512 C CA . LYS A 1 66 ? 6.167 -6.832 -8.935 1.00 97.81 66 LYS A CA 1
ATOM 513 C C . LYS A 1 66 ? 6.088 -7.113 -10.436 1.00 97.81 66 LYS A C 1
ATOM 515 O O . LYS A 1 66 ? 7.095 -7.482 -11.042 1.00 97.81 66 LYS A O 1
ATOM 520 N N . ASP A 1 67 ? 4.919 -6.921 -11.043 1.00 97.62 67 ASP A N 1
ATOM 521 C CA . ASP A 1 67 ? 4.704 -7.197 -12.463 1.00 97.62 67 ASP A CA 1
ATOM 522 C C . ASP A 1 67 ? 5.464 -6.206 -13.354 1.00 97.62 67 ASP A C 1
ATOM 524 O O . ASP A 1 67 ? 6.058 -6.605 -14.361 1.00 97.62 67 ASP A O 1
ATOM 528 N N . ALA A 1 68 ? 5.501 -4.922 -12.980 1.00 95.19 68 ALA A N 1
ATOM 529 C CA . ALA A 1 68 ? 6.273 -3.897 -13.676 1.00 95.19 68 ALA A CA 1
ATOM 530 C C . ALA A 1 68 ? 7.767 -4.228 -13.670 1.00 95.19 68 ALA A C 1
ATOM 532 O O . ALA A 1 68 ? 8.408 -4.148 -14.718 1.00 95.19 68 ALA A O 1
ATOM 533 N N . PHE A 1 69 ? 8.299 -4.648 -12.520 1.00 93.94 69 PHE A N 1
ATOM 534 C CA . PHE A 1 69 ? 9.698 -5.036 -12.382 1.00 93.94 69 PHE A CA 1
ATOM 535 C C . PHE A 1 69 ? 10.020 -6.303 -13.181 1.00 93.94 69 PHE A C 1
ATOM 537 O O . PHE A 1 69 ? 10.957 -6.307 -13.977 1.00 93.94 69 PHE A O 1
ATOM 544 N N . ALA A 1 70 ? 9.213 -7.359 -13.041 1.00 93.75 70 ALA A N 1
ATOM 545 C CA . ALA A 1 70 ? 9.437 -8.634 -13.723 1.00 93.75 70 ALA A CA 1
ATOM 546 C C . ALA A 1 70 ? 9.387 -8.523 -15.258 1.00 93.75 70 ALA A C 1
ATOM 548 O O . ALA A 1 70 ? 10.013 -9.320 -15.957 1.00 93.75 70 ALA A O 1
ATOM 549 N N . SER A 1 71 ? 8.634 -7.551 -15.781 1.00 92.94 71 SER A N 1
ATOM 550 C CA . SER A 1 71 ? 8.454 -7.335 -17.220 1.00 92.94 71 SER A CA 1
ATOM 551 C C . SER A 1 71 ? 9.210 -6.130 -17.791 1.00 92.94 71 SER A C 1
ATOM 553 O O . SER A 1 71 ? 9.085 -5.877 -18.989 1.00 92.94 71 SER A O 1
ATOM 555 N N . ASP A 1 72 ? 9.973 -5.389 -16.974 1.00 89.00 72 ASP A N 1
ATOM 556 C CA . ASP A 1 72 ? 10.596 -4.103 -17.349 1.00 89.00 72 ASP A CA 1
ATOM 557 C C . ASP A 1 72 ? 9.594 -3.135 -18.031 1.00 89.00 72 ASP A C 1
ATOM 559 O O . ASP A 1 72 ? 9.886 -2.455 -19.020 1.00 89.00 72 ASP A O 1
ATOM 563 N N . SER A 1 73 ? 8.346 -3.118 -17.546 1.00 90.31 73 SER A N 1
ATOM 564 C CA . SER A 1 73 ? 7.228 -2.443 -18.213 1.00 90.31 73 SER A CA 1
ATOM 565 C C . SER A 1 73 ? 6.977 -1.049 -17.646 1.00 90.31 73 SER A C 1
ATOM 567 O O . SER A 1 73 ? 6.293 -0.875 -16.635 1.00 90.31 73 SER A O 1
ATOM 569 N N . VAL A 1 74 ? 7.425 -0.026 -18.380 1.00 89.44 74 VAL A N 1
ATOM 570 C CA . VAL A 1 74 ? 7.096 1.387 -18.107 1.00 89.44 74 VAL A CA 1
ATOM 571 C C . VAL A 1 74 ? 5.581 1.619 -18.094 1.00 89.44 74 VAL A C 1
ATOM 573 O O . VAL A 1 74 ? 5.072 2.403 -17.298 1.00 89.44 74 VAL A O 1
ATOM 576 N N . THR A 1 75 ? 4.821 0.942 -18.957 1.00 90.31 75 THR A N 1
ATOM 577 C CA . THR A 1 75 ? 3.356 1.083 -18.993 1.00 90.31 75 THR A CA 1
ATOM 578 C C . THR A 1 75 ? 2.694 0.561 -17.719 1.00 90.31 75 THR A C 1
ATOM 580 O O . THR A 1 75 ? 1.730 1.166 -17.254 1.00 90.31 75 THR A O 1
ATOM 583 N N . THR A 1 7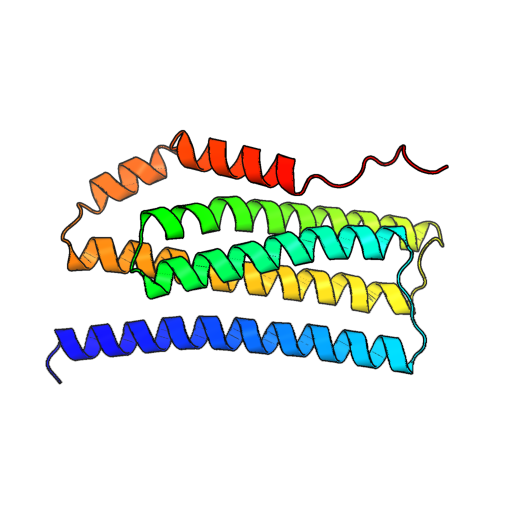6 ? 3.205 -0.532 -17.151 1.00 93.75 76 THR A N 1
ATOM 584 C CA . THR A 1 76 ? 2.726 -1.060 -15.867 1.00 93.75 76 THR A CA 1
ATOM 585 C C . THR A 1 76 ? 3.172 -0.151 -14.722 1.00 93.75 76 THR A C 1
ATOM 587 O O . THR A 1 76 ? 2.341 0.227 -13.906 1.00 93.75 76 THR A O 1
ATOM 590 N N . ALA A 1 77 ? 4.431 0.306 -14.722 1.00 92.56 77 ALA A N 1
ATOM 591 C CA . ALA A 1 77 ? 4.963 1.220 -13.707 1.00 92.56 77 ALA A CA 1
ATOM 592 C C . ALA A 1 77 ? 4.177 2.544 -13.606 1.00 92.56 77 ALA A C 1
ATOM 594 O O . ALA A 1 77 ? 3.937 3.040 -12.513 1.00 92.56 77 ALA A O 1
ATOM 595 N N . ASN A 1 78 ? 3.680 3.080 -14.727 1.00 91.38 78 ASN A N 1
ATOM 596 C CA . ASN A 1 78 ? 2.840 4.290 -14.739 1.00 91.38 78 ASN A CA 1
ATOM 597 C C . ASN A 1 78 ? 1.468 4.127 -14.042 1.00 91.38 78 ASN A C 1
ATOM 599 O O . ASN A 1 78 ? 0.720 5.098 -13.936 1.00 91.38 78 ASN A O 1
ATOM 603 N N . GLN A 1 79 ? 1.090 2.917 -13.617 1.00 95.62 79 GLN A N 1
ATOM 604 C CA . GLN A 1 79 ? -0.135 2.670 -12.846 1.00 95.62 79 GLN A CA 1
ATOM 605 C C . GLN A 1 79 ? 0.077 2.775 -11.332 1.00 95.62 79 GLN A C 1
ATOM 607 O O . GLN A 1 79 ? -0.916 2.775 -10.610 1.00 95.62 79 GLN A O 1
ATOM 612 N N . ILE A 1 80 ? 1.330 2.862 -10.874 1.00 96.12 80 ILE A N 1
ATOM 613 C CA . ILE A 1 80 ? 1.706 2.852 -9.456 1.00 96.12 80 ILE A CA 1
ATOM 614 C C . ILE A 1 80 ? 1.382 4.203 -8.805 1.00 96.12 80 ILE A C 1
ATOM 616 O O . ILE A 1 80 ? 0.550 4.233 -7.908 1.00 96.12 80 ILE A O 1
ATOM 620 N N . GLU A 1 81 ? 1.920 5.313 -9.325 1.00 95.75 81 GLU A N 1
ATOM 621 C CA . GLU A 1 81 ? 1.692 6.667 -8.770 1.00 95.75 81 GLU A CA 1
ATOM 622 C C . GLU A 1 81 ? 0.206 7.043 -8.597 1.00 95.75 81 GLU A C 1
ATOM 624 O O . GLU A 1 81 ? -0.163 7.554 -7.548 1.00 95.75 81 GLU A O 1
ATOM 629 N N . PRO A 1 82 ? -0.706 6.792 -9.565 1.00 96.00 82 PRO A N 1
ATOM 630 C CA . PRO A 1 82 ? -2.123 7.083 -9.346 1.00 96.00 82 PRO A CA 1
ATOM 631 C C . PRO A 1 82 ? -2.767 6.262 -8.219 1.00 96.00 82 PRO A C 1
ATOM 633 O O . PRO A 1 82 ? -3.806 6.669 -7.704 1.00 96.00 82 PRO A O 1
ATOM 636 N N . LEU A 1 83 ? -2.251 5.065 -7.921 1.00 98.50 83 LEU A N 1
ATOM 637 C CA . LEU A 1 83 ? -2.779 4.211 -6.857 1.00 98.50 83 LEU A CA 1
ATOM 638 C C . LEU A 1 83 ? -2.171 4.572 -5.501 1.00 98.50 83 LEU A C 1
ATOM 640 O O . LEU A 1 83 ? -2.900 4.543 -4.514 1.00 98.50 83 LEU A O 1
ATOM 644 N N . GLU A 1 84 ? -0.888 4.928 -5.460 1.00 98.38 84 GLU A N 1
ATOM 645 C CA . GLU A 1 84 ? -0.218 5.427 -4.254 1.00 98.38 84 GLU A CA 1
ATOM 646 C C . GLU A 1 84 ? -0.918 6.689 -3.726 1.00 98.38 84 GLU A C 1
ATOM 648 O O . GLU A 1 84 ? -1.430 6.651 -2.613 1.00 98.38 84 GLU A O 1
ATOM 653 N N . GLU A 1 85 ? -1.185 7.686 -4.575 1.00 97.31 85 GLU A N 1
ATOM 654 C CA . GLU A 1 85 ? -1.933 8.888 -4.168 1.00 97.31 85 GLU A CA 1
ATOM 655 C C . GLU A 1 85 ? -3.339 8.546 -3.621 1.00 97.31 85 GLU A C 1
ATOM 657 O O . GLU A 1 85 ? -3.862 9.184 -2.707 1.00 97.31 85 GLU A O 1
ATOM 662 N N . VAL A 1 86 ? -3.998 7.510 -4.159 1.00 98.31 86 VAL A N 1
ATOM 663 C CA . VAL A 1 86 ? -5.281 7.039 -3.607 1.00 98.31 86 VAL A CA 1
ATOM 664 C C . VAL A 1 86 ? -5.094 6.388 -2.234 1.00 98.31 86 VAL A C 1
ATOM 666 O O . VAL A 1 86 ? -5.964 6.551 -1.377 1.00 98.31 86 VAL A O 1
ATOM 669 N N . ILE A 1 87 ? -4.007 5.647 -2.019 1.00 98.69 87 ILE A N 1
ATOM 670 C CA . ILE A 1 87 ? -3.665 5.032 -0.732 1.00 98.69 87 ILE A CA 1
ATOM 671 C C . ILE A 1 87 ? -3.366 6.113 0.311 1.00 98.69 87 ILE A C 1
ATOM 673 O O . ILE A 1 87 ? -3.923 6.018 1.404 1.00 98.69 87 ILE A O 1
ATOM 677 N N . ASP A 1 88 ? -2.640 7.170 -0.043 1.00 98.06 88 ASP A N 1
ATOM 678 C CA . ASP A 1 88 ? -2.367 8.322 0.827 1.00 98.06 88 ASP A CA 1
ATOM 679 C C . ASP A 1 88 ? -3.652 9.018 1.270 1.00 98.06 88 ASP A C 1
ATOM 681 O O . ASP A 1 88 ? -3.912 9.203 2.463 1.00 98.06 88 ASP A O 1
ATOM 685 N N . ILE A 1 89 ? -4.540 9.316 0.316 1.00 98.06 89 ILE A N 1
ATOM 686 C CA . ILE A 1 89 ? -5.843 9.922 0.615 1.00 98.06 89 ILE A CA 1
ATOM 687 C C . ILE A 1 89 ? -6.673 9.010 1.528 1.00 98.06 89 ILE A C 1
ATOM 689 O O . ILE A 1 89 ? -7.370 9.487 2.435 1.00 98.06 89 ILE A O 1
ATOM 693 N N . LEU A 1 90 ? -6.651 7.693 1.289 1.00 98.38 90 LEU A N 1
ATOM 694 C CA . LEU A 1 90 ? -7.332 6.725 2.150 1.00 98.38 90 LEU A CA 1
ATOM 695 C C . LEU A 1 90 ? -6.730 6.728 3.552 1.00 98.38 90 LEU A C 1
ATOM 697 O O . LEU A 1 90 ? -7.484 6.724 4.526 1.00 98.38 90 LEU A O 1
ATOM 701 N N . GLU A 1 91 ? -5.410 6.742 3.663 1.00 98.31 91 GLU A N 1
ATOM 702 C CA . GLU A 1 91 ? -4.684 6.745 4.922 1.00 98.31 91 GLU A CA 1
ATOM 703 C C . GLU A 1 91 ? -5.066 7.956 5.780 1.00 98.31 91 GLU A C 1
ATOM 705 O O . GLU A 1 91 ? -5.581 7.778 6.896 1.00 98.31 91 GLU A O 1
ATOM 710 N N . GLU A 1 92 ? -4.963 9.160 5.214 1.00 97.88 92 GLU A N 1
ATOM 711 C CA . GLU A 1 92 ? -5.300 10.415 5.887 1.00 97.88 92 GLU A CA 1
ATOM 712 C C . GLU A 1 92 ? -6.773 10.408 6.325 1.00 97.88 92 GLU A C 1
ATOM 714 O O . GLU A 1 92 ? -7.105 10.599 7.504 1.00 97.88 92 GLU A O 1
ATOM 719 N N . THR A 1 93 ? -7.675 10.060 5.400 1.00 97.38 93 THR A N 1
ATOM 720 C CA . THR A 1 93 ? -9.121 10.012 5.664 1.00 97.38 93 THR A CA 1
ATOM 721 C C . THR A 1 93 ? -9.465 9.024 6.783 1.00 97.38 93 THR A C 1
ATOM 723 O O . THR A 1 93 ? -10.348 9.277 7.619 1.00 97.38 93 THR A O 1
ATOM 726 N N . LEU A 1 94 ? -8.812 7.861 6.809 1.00 97.12 94 LEU A N 1
ATOM 727 C CA . LEU A 1 94 ? -9.073 6.823 7.800 1.00 97.12 94 LEU A CA 1
ATOM 728 C C . LEU A 1 94 ? -8.483 7.168 9.165 1.00 97.12 94 LEU A C 1
ATOM 730 O O . LEU A 1 94 ? -9.148 6.885 10.170 1.00 97.12 94 LEU A O 1
ATOM 734 N N . LYS A 1 95 ? -7.320 7.828 9.226 1.00 96.19 95 LYS A N 1
ATOM 735 C CA . LYS A 1 95 ? -6.766 8.382 10.470 1.00 96.19 95 LYS A CA 1
ATOM 736 C C . LYS A 1 95 ? -7.728 9.391 11.089 1.00 96.19 95 LYS A C 1
ATOM 738 O O . LYS A 1 95 ? -8.131 9.215 12.244 1.00 96.19 95 LYS A O 1
ATOM 743 N N . GLU A 1 96 ? -8.189 10.376 10.319 1.00 95.25 96 GLU A N 1
ATOM 744 C CA . GLU A 1 96 ? -9.165 11.370 10.790 1.00 95.25 96 GLU A CA 1
ATOM 745 C C . GLU A 1 96 ? -10.463 10.711 11.269 1.00 95.25 96 GLU A C 1
ATOM 747 O O . GLU A 1 96 ? -10.952 10.960 12.377 1.00 95.25 96 GLU A O 1
ATOM 752 N N . THR A 1 97 ? -10.998 9.790 10.465 1.00 93.75 97 THR A N 1
ATOM 753 C CA . THR A 1 97 ? -12.238 9.088 10.803 1.00 93.75 97 THR A CA 1
ATOM 754 C C . THR A 1 97 ? -12.077 8.241 12.071 1.00 93.75 97 THR A C 1
ATOM 756 O O . THR A 1 97 ? -13.028 8.095 12.847 1.00 93.75 97 THR A O 1
ATOM 759 N N . HIS A 1 98 ? -10.898 7.666 12.315 1.00 92.69 98 HIS A N 1
ATOM 760 C CA . HIS A 1 98 ? -10.636 6.896 13.526 1.00 92.69 98 HIS A CA 1
ATOM 761 C C . HIS A 1 98 ? -10.514 7.790 14.767 1.00 92.69 98 HIS A C 1
ATOM 763 O O . HIS A 1 98 ? -11.055 7.438 15.819 1.00 92.69 98 HIS A O 1
ATOM 769 N N . ILE A 1 99 ? -9.908 8.974 14.641 1.00 91.88 99 ILE A N 1
ATOM 770 C CA . ILE A 1 99 ? -9.872 9.983 15.711 1.00 91.88 99 ILE A CA 1
ATOM 771 C C . ILE A 1 99 ? -11.300 10.377 16.125 1.00 91.88 99 ILE A C 1
ATOM 773 O O . ILE A 1 99 ? -11.609 10.431 17.319 1.00 91.88 99 ILE A O 1
ATOM 777 N N . ASP A 1 100 ? -12.209 10.571 15.168 1.00 91.88 100 ASP A N 1
ATOM 778 C CA . ASP A 1 100 ? -13.622 10.857 15.453 1.00 91.88 100 ASP A CA 1
ATOM 779 C C . ASP A 1 100 ? -14.337 9.700 16.176 1.00 91.88 100 ASP A C 1
ATOM 781 O O . ASP A 1 100 ? -15.181 9.918 17.057 1.00 91.88 100 ASP A O 1
ATOM 785 N N . ARG A 1 101 ? -14.007 8.442 15.847 1.00 89.31 101 ARG A N 1
ATOM 786 C CA . ARG A 1 101 ? -14.541 7.271 16.571 1.00 89.31 101 ARG A CA 1
ATOM 787 C C . ARG A 1 101 ? -14.070 7.240 18.009 1.00 89.31 101 ARG A C 1
ATOM 789 O O . ARG A 1 101 ? -14.878 6.950 18.888 1.00 89.31 101 ARG A O 1
ATOM 796 N N . LEU A 1 102 ? -12.795 7.538 18.234 1.00 89.25 102 LEU A N 1
ATOM 797 C CA . LEU A 1 102 ? -12.216 7.578 19.567 1.00 89.25 102 LEU A CA 1
ATOM 798 C C . LEU A 1 102 ? -12.893 8.665 20.413 1.00 89.25 102 LEU A C 1
ATOM 800 O O . LEU A 1 102 ? -13.404 8.371 21.491 1.00 89.25 102 LEU A O 1
ATOM 804 N N . LYS A 1 103 ? -13.020 9.888 19.877 1.00 90.38 103 LYS A N 1
ATOM 805 C CA . LYS A 1 103 ? -13.713 11.012 20.541 1.00 90.38 103 LYS A CA 1
ATOM 806 C C . LYS A 1 103 ? -15.175 10.709 20.883 1.00 90.38 103 LYS A C 1
ATOM 808 O O . LYS A 1 103 ? -15.694 11.226 21.865 1.00 90.38 103 LYS A O 1
ATOM 813 N N . SER A 1 104 ? -15.846 9.885 20.077 1.00 90.38 104 SER A N 1
ATOM 814 C CA . SER A 1 104 ? -17.250 9.500 20.281 1.00 90.38 104 SER A CA 1
ATOM 815 C C . SER A 1 104 ? -17.445 8.201 21.075 1.00 90.38 104 SER A C 1
ATOM 817 O O . SER A 1 104 ? -18.577 7.727 21.177 1.00 90.38 104 SER A O 1
ATOM 819 N N . GLY A 1 105 ? -16.375 7.605 21.617 1.00 87.12 105 GLY A N 1
ATOM 820 C CA . GLY A 1 105 ? -16.438 6.355 22.387 1.00 87.12 105 GLY A CA 1
ATOM 821 C C . GLY A 1 105 ? -16.815 5.121 21.557 1.00 87.12 105 GLY A C 1
ATOM 822 O O . GLY A 1 105 ? -17.219 4.100 22.107 1.00 87.12 105 GLY A O 1
ATOM 823 N N . LYS A 1 106 ? -16.710 5.202 20.224 1.00 86.19 106 LYS A N 1
ATOM 824 C CA . LYS A 1 106 ? -17.022 4.111 19.280 1.00 86.19 106 LYS A CA 1
ATOM 825 C C . LYS A 1 106 ? -15.822 3.205 18.986 1.00 86.19 106 LYS A C 1
ATOM 827 O O . LYS A 1 106 ? -15.962 2.238 18.236 1.00 86.19 106 LYS A O 1
ATOM 832 N N . CYS A 1 107 ? -14.654 3.534 19.531 1.00 86.31 107 CYS A N 1
ATOM 833 C CA . CYS A 1 107 ? -13.438 2.728 19.499 1.00 86.31 107 CYS A CA 1
ATOM 834 C C . CYS A 1 107 ? -12.755 2.792 20.870 1.00 86.31 107 CYS A C 1
ATOM 836 O O . CYS A 1 107 ? -12.890 3.801 21.566 1.00 86.31 107 CYS A O 1
ATOM 838 N N . SER A 1 108 ? -12.047 1.729 21.249 1.00 87.69 108 SER A N 1
ATOM 839 C CA . SER A 1 108 ? -11.266 1.712 22.484 1.00 87.69 108 SER A CA 1
ATOM 840 C C . SER A 1 108 ? -9.923 2.425 22.286 1.00 87.69 108 SER A C 1
ATOM 842 O O . SER A 1 108 ? -9.435 2.543 21.160 1.00 87.69 108 SER A O 1
ATOM 844 N N . ILE A 1 109 ? -9.327 2.916 23.376 1.00 88.25 109 ILE A N 1
ATOM 845 C CA . ILE A 1 109 ? -8.025 3.602 23.333 1.00 88.25 109 ILE A CA 1
ATOM 846 C C . ILE A 1 109 ? -6.928 2.617 22.910 1.00 88.25 109 ILE A C 1
ATOM 848 O O . ILE A 1 109 ? -6.058 2.955 22.112 1.00 88.25 109 ILE A O 1
ATOM 852 N N . GLU A 1 110 ? -7.025 1.376 23.377 1.00 91.00 110 GLU A N 1
ATOM 853 C CA . GLU A 1 110 ? -6.093 0.284 23.095 1.00 91.00 110 GLU A CA 1
ATOM 854 C C . GLU A 1 110 ? -6.087 -0.096 21.609 1.00 91.00 110 GLU A C 1
ATOM 856 O O . GLU A 1 110 ? -5.070 -0.541 21.093 1.00 91.00 110 GLU A O 1
ATOM 861 N N . ALA A 1 111 ? -7.205 0.111 20.905 1.00 91.56 111 ALA A N 1
ATOM 862 C CA . ALA A 1 111 ? -7.319 -0.128 19.470 1.00 91.56 111 ALA A CA 1
ATOM 863 C C . ALA A 1 111 ? -6.911 1.086 18.614 1.00 91.56 111 ALA A C 1
ATOM 865 O O . ALA A 1 111 ? -6.711 0.936 17.411 1.00 91.56 111 ALA A O 1
ATOM 866 N N . ALA A 1 112 ? -6.785 2.283 19.199 1.00 91.50 112 ALA A N 1
ATOM 867 C CA . ALA A 1 112 ? -6.504 3.500 18.440 1.00 91.50 112 ALA A CA 1
ATOM 868 C C . ALA A 1 112 ? -5.088 3.508 17.859 1.00 91.50 112 ALA A C 1
ATOM 870 O O . ALA A 1 112 ? -4.910 3.763 16.668 1.00 91.50 112 ALA A O 1
ATOM 871 N N . PHE A 1 113 ? -4.094 3.196 18.692 1.00 92.19 113 PHE A N 1
ATOM 872 C CA . PHE A 1 113 ? -2.697 3.187 18.267 1.00 92.19 113 PHE A CA 1
ATOM 873 C C . PHE A 1 113 ? -2.407 2.090 17.224 1.00 92.19 113 PHE A C 1
ATOM 875 O O . PHE A 1 113 ? -1.926 2.444 16.148 1.00 92.19 113 PHE A O 1
ATOM 882 N N . PRO A 1 114 ? -2.794 0.810 17.431 1.00 95.81 114 PRO A N 1
ATOM 883 C CA . PRO A 1 114 ? -2.602 -0.232 16.420 1.00 95.81 114 PRO A CA 1
ATOM 884 C C . PRO A 1 114 ? -3.241 0.092 15.068 1.00 95.81 114 PRO A C 1
ATOM 886 O O . PRO A 1 114 ? -2.678 -0.236 14.028 1.00 95.81 114 PRO A O 1
ATOM 889 N N . PHE A 1 115 ? -4.402 0.758 15.057 1.00 96.94 115 PHE A N 1
ATOM 890 C CA . PHE A 1 115 ? -5.063 1.140 13.810 1.00 96.94 115 PHE A CA 1
ATOM 891 C C . PHE A 1 115 ? -4.246 2.165 13.019 1.00 96.94 115 PHE A C 1
ATOM 893 O O . PHE A 1 115 ? -3.991 1.963 11.836 1.00 96.94 115 PHE A O 1
ATOM 900 N N . VAL A 1 116 ? -3.826 3.253 13.670 1.00 96.06 116 VAL A N 1
ATOM 901 C CA . VAL A 1 116 ? -3.057 4.333 13.030 1.00 96.06 116 VAL A CA 1
ATOM 902 C C . VAL A 1 116 ? -1.679 3.840 12.584 1.00 96.06 116 VAL A C 1
ATOM 904 O O . VAL A 1 116 ? -1.228 4.193 11.495 1.00 96.06 116 VAL A O 1
ATOM 907 N N . GLU A 1 117 ? -1.040 2.990 13.387 1.00 97.12 117 GLU A N 1
ATOM 908 C CA . GLU A 1 117 ? 0.246 2.383 13.041 1.00 97.12 117 GLU A CA 1
ATOM 909 C C . GLU A 1 117 ? 0.109 1.435 11.843 1.00 97.12 117 GLU A C 1
ATOM 911 O O . GLU A 1 117 ? 0.914 1.488 10.919 1.00 97.12 117 GLU A O 1
ATOM 916 N N . THR A 1 118 ? -0.951 0.620 11.793 1.00 98.38 118 THR A N 1
ATOM 917 C CA . THR A 1 118 ? -1.211 -0.252 10.634 1.00 98.38 118 THR A CA 1
ATOM 918 C C . THR A 1 118 ? -1.407 0.566 9.361 1.00 98.38 118 THR A C 1
ATOM 920 O O . THR A 1 118 ? -0.830 0.226 8.335 1.00 98.38 118 THR A O 1
ATOM 923 N N . LEU A 1 119 ? -2.179 1.657 9.421 1.00 98.50 119 LEU A N 1
ATOM 924 C CA . LEU A 1 119 ? -2.366 2.550 8.274 1.00 98.50 119 LEU A CA 1
ATOM 925 C C . LEU A 1 119 ? -1.042 3.148 7.788 1.00 98.50 119 LEU A C 1
ATOM 927 O O . LEU A 1 119 ? -0.778 3.127 6.594 1.00 98.50 119 LEU A O 1
ATOM 931 N N . SER A 1 120 ? -0.194 3.596 8.713 1.00 98.31 120 SER A N 1
ATOM 932 C CA . SER A 1 120 ? 1.096 4.204 8.362 1.00 98.31 120 SER A CA 1
ATOM 933 C C . SER A 1 120 ? 2.077 3.177 7.781 1.00 98.31 120 SER A C 1
ATOM 935 O O . SER A 1 120 ? 2.880 3.502 6.924 1.00 98.31 120 SER A O 1
ATOM 937 N N . ASN A 1 121 ? 2.035 1.914 8.223 1.00 98.75 121 ASN A N 1
ATOM 938 C CA . ASN A 1 121 ? 2.837 0.857 7.595 1.00 98.75 121 ASN A CA 1
ATOM 939 C C . ASN A 1 121 ? 2.300 0.473 6.204 1.00 98.75 121 ASN A C 1
ATOM 941 O O . ASN A 1 121 ? 3.083 0.115 5.333 1.00 98.75 121 ASN A O 1
ATOM 945 N N . LEU A 1 122 ? 0.983 0.550 5.986 1.00 98.81 122 LEU A N 1
ATOM 946 C CA . LEU A 1 122 ? 0.359 0.304 4.683 1.00 98.81 122 LEU A CA 1
ATOM 947 C C . LEU A 1 122 ? 0.714 1.385 3.649 1.00 98.81 122 LEU A C 1
ATOM 949 O O . LEU A 1 122 ? 0.976 1.032 2.503 1.00 98.81 122 LEU A O 1
ATOM 953 N N . GLU A 1 123 ? 0.750 2.658 4.048 1.00 98.56 123 GLU A N 1
ATOM 954 C CA . GLU A 1 123 ? 1.214 3.766 3.197 1.00 98.56 123 GLU A CA 1
ATOM 955 C C . GLU A 1 123 ? 2.703 3.618 2.854 1.00 98.56 123 GLU A C 1
ATOM 957 O O . GLU A 1 123 ? 3.028 3.494 1.682 1.00 98.56 123 GLU A O 1
ATOM 962 N N . ARG A 1 124 ? 3.586 3.389 3.835 1.00 98.62 124 ARG A N 1
ATOM 963 C CA . ARG A 1 124 ? 5.016 3.128 3.566 1.00 98.62 124 ARG A CA 1
ATOM 964 C C . ARG A 1 124 ? 5.264 1.986 2.579 1.00 98.62 124 ARG A C 1
ATOM 966 O O . ARG A 1 124 ? 6.217 2.020 1.806 1.00 98.62 124 ARG A O 1
ATOM 973 N N . ILE A 1 125 ? 4.438 0.939 2.605 1.00 98.88 125 ILE A N 1
ATOM 974 C CA . ILE A 1 125 ? 4.517 -0.136 1.605 1.00 98.88 125 ILE A CA 1
ATOM 975 C C . ILE A 1 125 ? 4.198 0.400 0.200 1.00 98.88 125 ILE A C 1
ATOM 977 O O . ILE A 1 125 ? 4.872 0.017 -0.760 1.00 98.88 125 ILE A O 1
ATOM 981 N N . ALA A 1 126 ? 3.186 1.261 0.069 1.00 98.56 126 ALA A N 1
ATOM 982 C CA . ALA A 1 126 ? 2.840 1.916 -1.187 1.00 98.56 126 ALA A CA 1
ATOM 983 C C . ALA A 1 126 ? 3.965 2.847 -1.675 1.00 98.56 126 ALA A C 1
ATOM 985 O O . ALA A 1 126 ? 4.336 2.739 -2.846 1.00 98.56 126 ALA A O 1
ATOM 986 N N . ASP A 1 127 ? 4.597 3.624 -0.790 1.00 97.88 127 ASP A N 1
ATOM 987 C CA . ASP A 1 127 ? 5.762 4.468 -1.111 1.00 97.88 127 ASP A CA 1
ATOM 988 C C . ASP A 1 127 ? 6.910 3.648 -1.707 1.00 97.88 127 ASP A C 1
ATOM 990 O O . ASP A 1 127 ? 7.493 3.988 -2.738 1.00 97.88 127 ASP A O 1
ATOM 994 N N . HIS A 1 128 ? 7.233 2.508 -1.091 1.00 98.25 128 HIS A N 1
ATOM 995 C CA . HIS A 1 128 ? 8.280 1.632 -1.614 1.00 98.25 128 HIS A CA 1
ATOM 996 C C . HIS A 1 128 ? 7.897 1.010 -2.963 1.00 98.25 128 HIS A C 1
ATOM 998 O O . HIS A 1 128 ? 8.763 0.797 -3.816 1.00 98.25 128 HIS A O 1
ATOM 1004 N N . CYS A 1 129 ? 6.607 0.778 -3.221 1.00 98.25 129 CYS A N 1
ATOM 1005 C CA . CYS A 1 129 ? 6.141 0.396 -4.554 1.00 98.25 129 CYS A CA 1
ATOM 1006 C C . CYS A 1 129 ? 6.314 1.543 -5.569 1.00 98.25 129 CYS A C 1
ATOM 1008 O O . CYS A 1 129 ? 6.750 1.285 -6.697 1.00 98.25 129 CYS A O 1
ATOM 1010 N N . SER A 1 130 ? 6.025 2.791 -5.179 1.00 94.94 130 SER A N 1
ATOM 1011 C CA . SER A 1 130 ? 6.289 4.001 -5.977 1.00 94.94 130 SER A CA 1
ATOM 1012 C C . SER A 1 130 ? 7.770 4.108 -6.350 1.00 94.94 130 SER A C 1
ATOM 1014 O O . SER A 1 130 ? 8.099 4.195 -7.539 1.00 94.94 130 SER A O 1
ATOM 1016 N N . ASN A 1 131 ? 8.680 3.947 -5.386 1.00 92.88 131 ASN A N 1
ATOM 1017 C CA . ASN A 1 131 ? 10.125 3.966 -5.632 1.00 92.88 131 ASN A CA 1
ATOM 1018 C C . ASN A 1 131 ? 10.557 2.934 -6.687 1.00 92.88 131 ASN A C 1
ATOM 1020 O O . ASN A 1 131 ? 11.361 3.247 -7.575 1.00 92.88 131 ASN A O 1
ATOM 1024 N N . VAL A 1 132 ? 9.999 1.716 -6.647 1.00 94.69 132 VAL A N 1
ATOM 1025 C CA . VAL A 1 132 ? 10.233 0.690 -7.681 1.00 94.69 132 VAL A CA 1
ATOM 1026 C C . VAL A 1 132 ? 9.749 1.174 -9.053 1.00 94.69 132 VAL A C 1
ATOM 1028 O O . VAL A 1 132 ? 10.480 1.061 -10.043 1.00 94.69 132 VAL A O 1
ATOM 1031 N N . GLY A 1 133 ? 8.548 1.752 -9.129 1.00 92.00 133 GLY A N 1
ATOM 1032 C CA . GLY A 1 133 ? 7.991 2.323 -10.357 1.00 92.00 133 GLY A CA 1
ATOM 1033 C C . GLY A 1 133 ? 8.864 3.426 -10.958 1.00 92.00 133 GLY A C 1
ATOM 1034 O O . GLY A 1 133 ? 9.225 3.365 -12.141 1.00 92.00 133 GLY A O 1
ATOM 1035 N N . VAL A 1 134 ? 9.261 4.400 -10.136 1.00 88.75 134 VAL A N 1
ATOM 1036 C CA . VAL A 1 134 ? 10.148 5.511 -10.513 1.00 88.75 134 VAL A CA 1
ATOM 1037 C C . VAL A 1 134 ? 11.489 4.992 -11.026 1.00 88.75 134 VAL A C 1
ATOM 1039 O O . VAL A 1 134 ? 11.999 5.489 -12.038 1.00 88.75 134 VAL A O 1
ATOM 1042 N N . HIS A 1 135 ? 12.046 3.964 -10.384 1.00 89.81 135 HIS A N 1
ATOM 1043 C CA . HIS A 1 135 ? 13.291 3.351 -10.826 1.00 89.81 135 HIS A CA 1
ATOM 1044 C C . HIS A 1 135 ? 13.154 2.722 -12.221 1.00 89.81 135 HIS A C 1
ATOM 1046 O O . HIS A 1 135 ? 13.967 3.008 -13.100 1.00 89.81 135 HIS A O 1
ATOM 1052 N N . ILE A 1 136 ? 12.129 1.894 -12.463 1.00 89.56 136 ILE A N 1
ATOM 1053 C CA . ILE A 1 136 ? 11.900 1.233 -13.769 1.00 89.56 136 ILE A CA 1
ATOM 1054 C C . ILE A 1 136 ? 11.786 2.266 -14.893 1.00 89.56 136 ILE A C 1
ATOM 1056 O O . ILE A 1 136 ? 12.396 2.130 -15.959 1.00 89.56 136 ILE A O 1
ATOM 1060 N N . ILE A 1 137 ? 11.018 3.320 -14.635 1.00 86.69 137 ILE A N 1
ATOM 1061 C CA . ILE A 1 137 ? 10.820 4.440 -15.548 1.00 86.69 137 ILE A CA 1
ATOM 1062 C C . ILE A 1 137 ? 12.154 5.127 -15.862 1.00 86.69 137 ILE A C 1
ATOM 1064 O O . ILE A 1 137 ? 12.493 5.316 -17.032 1.00 86.69 137 ILE A O 1
ATOM 1068 N N . THR A 1 138 ? 12.914 5.486 -14.827 1.00 83.31 138 THR A N 1
ATOM 1069 C CA . THR A 1 138 ? 14.177 6.224 -14.966 1.00 83.31 138 THR A CA 1
ATOM 1070 C C . THR A 1 138 ? 15.222 5.394 -15.703 1.00 83.31 138 THR A C 1
ATOM 1072 O O . THR A 1 138 ? 15.814 5.874 -16.671 1.00 83.31 138 THR A O 1
ATOM 1075 N N . HIS A 1 139 ? 15.373 4.122 -15.332 1.00 83.62 139 HIS A N 1
ATOM 1076 C CA . HIS A 1 139 ? 16.278 3.185 -15.991 1.00 83.62 139 HIS A CA 1
ATOM 1077 C C . HIS A 1 139 ? 15.964 3.042 -17.488 1.00 83.62 139 HIS A C 1
ATOM 1079 O O . HIS A 1 139 ? 16.865 3.090 -18.328 1.00 83.62 139 HIS A O 1
ATOM 1085 N N . ASN A 1 140 ? 14.682 2.934 -17.853 1.00 81.62 140 ASN A N 1
ATOM 1086 C CA . ASN A 1 140 ? 14.266 2.859 -19.255 1.00 81.62 140 ASN A CA 1
ATOM 1087 C C . ASN A 1 140 ? 14.620 4.125 -20.043 1.00 81.62 140 ASN A C 1
ATOM 1089 O O . ASN A 1 140 ? 14.998 4.034 -21.211 1.00 81.62 140 ASN A O 1
ATOM 1093 N N . ILE A 1 141 ? 14.519 5.301 -19.421 1.00 76.19 141 ILE A N 1
ATOM 1094 C CA . ILE A 1 141 ? 14.872 6.572 -20.063 1.00 76.19 141 ILE A CA 1
ATOM 1095 C C . ILE A 1 141 ? 16.367 6.631 -20.363 1.00 76.19 141 ILE A C 1
ATOM 1097 O O . ILE A 1 141 ? 16.761 7.000 -21.471 1.00 76.19 141 ILE A O 1
ATOM 1101 N N . GLU A 1 142 ? 17.193 6.238 -19.396 1.00 71.25 142 GLU A N 1
ATOM 1102 C CA . GLU A 1 142 ? 18.650 6.312 -19.495 1.00 71.25 142 GLU A CA 1
ATOM 1103 C C . GLU A 1 142 ? 19.234 5.259 -20.443 1.00 71.25 142 GLU A C 1
ATOM 1105 O O . GLU A 1 142 ? 20.123 5.573 -21.236 1.00 71.25 142 GLU A O 1
ATOM 1110 N N . THR A 1 143 ? 18.711 4.031 -20.419 1.00 66.44 143 THR A N 1
ATOM 1111 C CA . THR A 1 143 ? 19.239 2.917 -21.226 1.00 66.44 143 THR A CA 1
ATOM 1112 C C . THR A 1 143 ? 18.708 2.885 -22.653 1.00 66.44 143 THR A C 1
ATOM 1114 O O . THR A 1 143 ? 19.449 2.531 -23.571 1.00 66.44 143 THR A O 1
ATOM 1117 N N . LYS A 1 144 ? 17.444 3.271 -22.875 1.00 63.44 144 LYS A N 1
ATOM 1118 C CA . LYS A 1 144 ? 16.815 3.247 -24.209 1.00 63.44 144 LYS A CA 1
ATOM 1119 C C . LYS A 1 144 ? 16.912 4.596 -24.931 1.00 63.44 144 LYS A C 1
ATOM 1121 O O . LYS A 1 144 ? 16.361 4.738 -26.020 1.00 63.44 144 LYS A O 1
ATOM 1126 N N . GLY A 1 145 ? 17.627 5.571 -24.355 1.00 55.84 145 GLY A N 1
ATOM 1127 C CA . GLY A 1 145 ? 17.850 6.887 -24.961 1.00 55.84 145 GLY A CA 1
ATOM 1128 C C . GLY A 1 145 ? 16.554 7.665 -25.192 1.00 55.84 145 GLY A C 1
ATOM 1129 O O . GLY A 1 145 ? 16.462 8.440 -26.144 1.00 55.84 145 GLY A O 1
ATOM 1130 N N . ILE A 1 146 ? 15.540 7.428 -24.354 1.00 60.50 146 ILE A N 1
ATOM 1131 C CA . ILE A 1 146 ? 14.286 8.180 -24.409 1.00 60.50 146 ILE A CA 1
ATOM 1132 C C . ILE A 1 146 ? 14.632 9.618 -24.031 1.00 60.50 146 ILE A C 1
ATOM 1134 O O . ILE A 1 146 ? 15.295 9.854 -23.021 1.00 60.50 146 ILE A O 1
ATOM 1138 N N . ASP A 1 147 ? 14.215 10.591 -24.841 1.00 57.88 147 ASP A N 1
ATOM 1139 C CA . ASP A 1 147 ? 14.504 11.991 -24.549 1.00 57.88 147 ASP A CA 1
ATOM 1140 C C . ASP A 1 147 ? 13.885 12.364 -23.195 1.00 57.88 147 ASP A C 1
ATOM 1142 O O . ASP A 1 147 ? 12.663 12.454 -23.042 1.00 57.88 147 ASP A O 1
ATOM 1146 N N . ARG A 1 148 ? 14.754 12.596 -22.203 1.00 54.34 148 ARG A N 1
ATOM 1147 C CA . ARG A 1 148 ? 14.377 13.035 -20.858 1.00 54.34 148 ARG A CA 1
ATOM 1148 C C . ARG A 1 148 ? 13.475 14.268 -20.922 1.00 54.34 148 ARG A C 1
ATOM 1150 O O . ARG A 1 148 ? 12.544 14.348 -20.137 1.00 54.34 148 ARG A O 1
ATOM 1157 N N . HIS A 1 149 ? 13.684 15.192 -21.862 1.00 54.88 149 HIS A N 1
ATOM 1158 C CA . HIS A 1 149 ? 12.836 16.373 -22.041 1.00 54.88 149 HIS A CA 1
ATOM 1159 C C . HIS A 1 149 ? 11.479 16.042 -22.669 1.00 54.88 149 HIS A C 1
ATOM 1161 O O . HIS A 1 149 ? 10.507 16.726 -22.361 1.00 54.88 149 HIS A O 1
ATOM 1167 N N . GLU A 1 150 ? 11.373 15.011 -23.512 1.00 53.69 150 GLU A N 1
ATOM 1168 C CA . GLU A 1 150 ? 10.089 14.519 -24.029 1.00 53.69 150 GLU A CA 1
ATOM 1169 C C . GLU A 1 150 ? 9.299 13.795 -22.933 1.00 53.69 150 GLU A C 1
ATOM 1171 O O . GLU A 1 150 ? 8.101 14.039 -22.773 1.00 53.69 150 GLU A O 1
ATOM 1176 N N . TYR A 1 151 ? 9.971 12.964 -22.135 1.00 60.53 151 TYR A N 1
ATOM 1177 C CA . TYR A 1 151 ? 9.376 12.274 -20.994 1.00 60.53 151 TYR 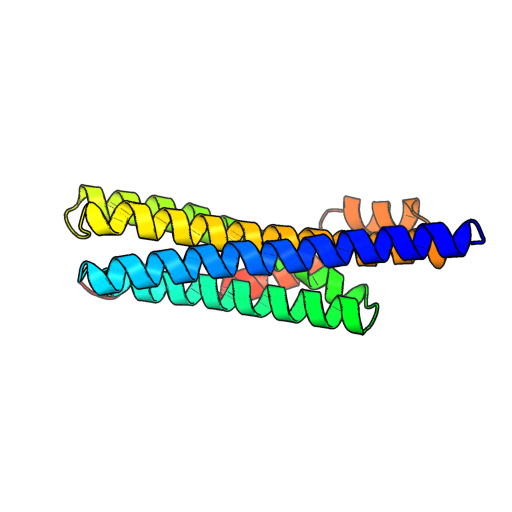A CA 1
ATOM 1178 C C . TYR A 1 151 ? 8.932 13.257 -19.900 1.00 60.53 151 TYR A C 1
ATOM 1180 O O . TYR A 1 151 ? 7.771 13.254 -19.499 1.00 60.53 151 TYR A O 1
ATOM 1188 N N . ILE A 1 152 ? 9.809 14.187 -19.506 1.00 52.00 152 ILE A N 1
ATOM 1189 C CA . ILE A 1 152 ? 9.501 15.290 -18.586 1.00 52.00 152 ILE A CA 1
ATOM 1190 C C . ILE A 1 152 ? 8.425 16.203 -19.188 1.00 52.00 152 ILE A C 1
ATOM 1192 O O . ILE A 1 152 ? 7.544 16.622 -18.459 1.00 52.00 152 ILE A O 1
ATOM 1196 N N . ARG A 1 153 ? 8.366 16.463 -20.503 1.00 53.28 153 ARG A N 1
ATOM 1197 C CA . ARG A 1 153 ? 7.211 17.165 -21.1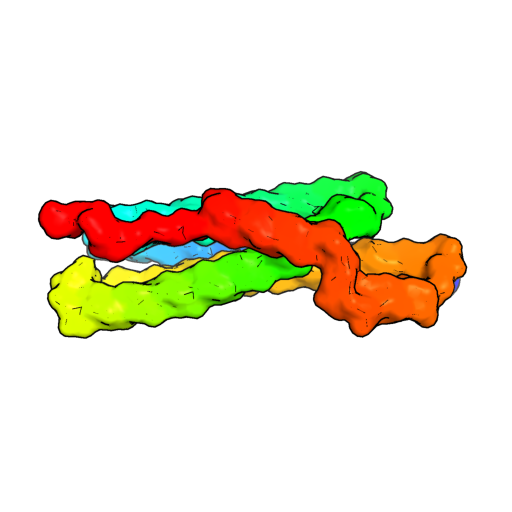11 1.00 53.28 153 ARG A CA 1
ATOM 1198 C C . ARG A 1 153 ? 5.907 16.371 -21.030 1.00 53.28 153 ARG A C 1
ATOM 1200 O O . ARG A 1 153 ? 4.857 16.995 -20.893 1.00 53.28 153 ARG A O 1
ATOM 1207 N N . LYS A 1 154 ? 5.945 15.040 -21.151 1.00 54.41 154 LYS A N 1
ATOM 1208 C CA . LYS A 1 154 ? 4.775 14.156 -20.988 1.00 54.41 154 LYS A CA 1
ATOM 1209 C C . LYS A 1 154 ? 4.307 14.108 -19.527 1.00 54.41 154 LYS A C 1
ATOM 1211 O O . LYS A 1 154 ? 3.102 14.116 -19.306 1.00 54.41 154 LYS A O 1
ATOM 1216 N N . LEU A 1 155 ? 5.233 14.159 -18.566 1.00 52.12 155 LEU A N 1
ATOM 1217 C CA . LEU A 1 155 ? 4.957 14.240 -17.125 1.00 52.12 155 LEU A CA 1
ATOM 1218 C C . LEU A 1 155 ? 4.527 15.642 -16.656 1.00 52.12 155 LEU A C 1
ATOM 1220 O O . LEU A 1 155 ? 3.482 15.782 -16.039 1.00 52.12 155 LEU A O 1
ATOM 1224 N N . HIS A 1 156 ? 5.280 16.701 -16.974 1.00 42.94 156 HIS A N 1
ATOM 1225 C CA . HIS A 1 156 ? 5.015 18.095 -16.570 1.00 42.94 156 HIS A CA 1
ATOM 1226 C C . HIS A 1 156 ? 3.836 18.739 -17.306 1.00 42.94 156 HIS A C 1
ATOM 1228 O O . HIS A 1 156 ? 3.360 19.796 -16.897 1.00 42.94 156 HIS A O 1
ATOM 1234 N N . LYS A 1 157 ? 3.305 18.093 -18.353 1.00 50.44 157 LYS A N 1
ATOM 1235 C CA . LYS A 1 157 ? 1.931 18.352 -18.804 1.00 50.44 157 LYS A CA 1
ATOM 1236 C C . LYS A 1 157 ? 0.875 17.913 -17.781 1.00 50.44 157 LYS A C 1
ATOM 1238 O O . LYS A 1 157 ? -0.301 18.070 -18.072 1.00 50.44 157 LYS A O 1
ATOM 1243 N N . GLY A 1 158 ? 1.266 17.395 -16.614 1.00 44.69 158 GLY A N 1
ATOM 1244 C CA . GLY A 1 158 ? 0.486 17.330 -15.375 1.00 44.69 158 GLY A CA 1
ATOM 1245 C C . GLY A 1 158 ? -0.718 16.392 -15.376 1.00 44.69 158 GLY A C 1
ATOM 1246 O O . GLY A 1 158 ? -1.226 16.067 -14.315 1.00 44.69 158 GLY A O 1
ATOM 1247 N N . GLN A 1 159 ? -1.181 15.950 -16.537 1.00 50.81 159 GLN A N 1
ATOM 1248 C CA . GLN A 1 159 ? -2.289 15.033 -16.740 1.00 50.81 159 GLN A CA 1
ATOM 1249 C C . GLN A 1 159 ? -2.026 14.386 -18.100 1.00 50.81 159 GLN A C 1
ATOM 1251 O O . GLN A 1 159 ? -2.418 14.917 -19.138 1.00 50.81 159 GLN A O 1
ATOM 1256 N N . THR A 1 160 ? -1.313 13.259 -18.157 1.00 60.59 160 THR A N 1
ATOM 1257 C CA . THR A 1 160 ? -1.670 12.351 -19.253 1.00 60.59 160 THR A CA 1
ATOM 1258 C C . THR A 1 160 ? -3.104 11.938 -18.956 1.00 60.59 160 THR A C 1
ATOM 1260 O O . THR A 1 160 ? -3.389 11.618 -17.802 1.00 60.59 160 THR A O 1
ATOM 1263 N N . ASP A 1 161 ? -3.997 11.952 -19.951 1.00 64.94 161 ASP A N 1
ATOM 1264 C CA . ASP A 1 161 ? -5.383 11.480 -19.780 1.00 64.94 161 ASP A CA 1
ATOM 1265 C C . ASP A 1 161 ? -5.403 10.166 -18.974 1.00 64.94 161 ASP A C 1
ATOM 1267 O O . ASP A 1 161 ? -6.191 9.998 -18.054 1.00 64.94 161 ASP A O 1
ATOM 1271 N N . LYS A 1 162 ? -4.386 9.321 -19.196 1.00 81.94 162 LYS A N 1
ATOM 1272 C CA . LYS A 1 162 ? -4.096 8.078 -18.477 1.00 81.94 162 LYS A CA 1
ATOM 1273 C C . LYS A 1 162 ? -3.891 8.192 -16.957 1.00 81.94 162 LYS A C 1
ATOM 1275 O O . LYS A 1 162 ? -4.457 7.372 -16.242 1.00 81.94 162 LYS A O 1
ATOM 1280 N N . TYR A 1 163 ? -3.077 9.128 -16.447 1.00 86.88 163 TYR A N 1
ATOM 1281 C CA . TYR A 1 163 ? -2.886 9.281 -14.992 1.00 86.88 163 TYR A CA 1
ATOM 1282 C C . TYR A 1 163 ? -4.217 9.652 -14.344 1.00 86.88 163 TYR A C 1
ATOM 1284 O O . TYR A 1 163 ? -4.660 8.979 -13.420 1.00 86.88 163 TYR A O 1
ATOM 1292 N N . SER A 1 164 ? -4.890 10.676 -14.876 1.00 87.44 164 SER A N 1
ATOM 1293 C CA . SER A 1 164 ? -6.173 11.141 -14.345 1.00 87.44 164 SER A CA 1
ATOM 1294 C C . SER A 1 164 ? -7.273 10.082 -14.475 1.00 87.44 164 SER A C 1
ATOM 1296 O O . SER A 1 164 ? -8.081 9.933 -13.562 1.00 87.44 164 SER A O 1
ATOM 1298 N N . GLU A 1 165 ? -7.287 9.309 -15.565 1.00 91.44 165 GLU A N 1
ATOM 1299 C CA . GLU A 1 165 ? -8.166 8.149 -15.751 1.00 91.44 165 GLU A CA 1
ATOM 1300 C C . GLU A 1 165 ? -7.903 7.061 -14.704 1.00 91.44 165 GLU A C 1
ATOM 1302 O O . GLU A 1 165 ? -8.847 6.600 -14.060 1.00 91.44 165 GLU A O 1
ATOM 1307 N N . ASN A 1 166 ? -6.641 6.663 -14.512 1.00 93.25 166 ASN A N 1
ATOM 1308 C CA . ASN A 1 166 ? -6.254 5.639 -13.541 1.00 93.25 166 ASN A CA 1
ATOM 1309 C C . ASN A 1 166 ? -6.559 6.096 -12.113 1.00 93.25 166 ASN A C 1
ATOM 1311 O O . ASN A 1 166 ? -7.161 5.346 -11.351 1.00 93.25 166 ASN A O 1
ATOM 1315 N N . PHE A 1 167 ? -6.219 7.339 -11.772 1.00 93.75 167 PHE A N 1
ATOM 1316 C CA . PHE A 1 167 ? -6.519 7.937 -10.476 1.00 93.75 167 PHE A CA 1
ATOM 1317 C C . PHE A 1 167 ? -8.029 7.928 -10.204 1.00 93.75 167 PHE A C 1
ATOM 1319 O O . PHE A 1 167 ? -8.482 7.394 -9.193 1.00 93.75 167 PHE A O 1
ATOM 1326 N N . ALA A 1 168 ? -8.841 8.422 -11.146 1.00 95.38 168 ALA A N 1
ATOM 1327 C CA . ALA A 1 168 ? -10.298 8.412 -11.015 1.00 95.38 168 ALA A CA 1
ATOM 1328 C C . ALA A 1 168 ? -10.868 6.984 -10.919 1.00 95.38 168 ALA A C 1
ATOM 1330 O O . ALA A 1 168 ? -11.827 6.735 -10.180 1.00 95.38 168 ALA A O 1
ATOM 1331 N N . MET A 1 169 ? -10.282 6.032 -11.649 1.00 97.25 169 MET A N 1
ATOM 1332 C CA . MET A 1 169 ? -10.640 4.617 -11.576 1.00 97.25 169 MET A CA 1
ATOM 1333 C C . MET A 1 169 ? -10.344 4.039 -10.187 1.00 97.25 169 MET A C 1
ATOM 1335 O O . MET A 1 169 ? -11.239 3.428 -9.599 1.00 97.25 169 MET A O 1
ATOM 1339 N N . TYR A 1 170 ? -9.138 4.239 -9.650 1.00 98.31 170 TYR A N 1
ATOM 1340 C CA . TYR A 1 170 ? -8.743 3.738 -8.332 1.00 98.31 170 TYR A CA 1
ATOM 1341 C C . TYR A 1 170 ? -9.536 4.399 -7.209 1.00 98.31 170 TYR A C 1
ATOM 1343 O O . TYR A 1 170 ? -10.059 3.696 -6.344 1.00 98.31 170 TYR A O 1
ATOM 1351 N N . GLN A 1 171 ? -9.754 5.712 -7.282 1.00 96.81 171 GLN A N 1
ATOM 1352 C CA . GLN A 1 171 ? -10.581 6.438 -6.322 1.00 96.81 171 GLN A CA 1
ATOM 1353 C C . GLN A 1 171 ? -12.014 5.888 -6.286 1.00 96.81 171 GLN A C 1
ATOM 1355 O O . GLN A 1 171 ? -12.607 5.736 -5.218 1.00 96.81 171 GLN A O 1
ATOM 1360 N N . LYS A 1 172 ? -12.576 5.526 -7.447 1.00 97.25 172 LYS A N 1
ATOM 1361 C CA . LYS A 1 172 ? -13.887 4.868 -7.524 1.00 97.25 172 LYS A CA 1
ATOM 1362 C C . LYS A 1 172 ? -13.848 3.431 -6.999 1.00 97.25 172 LYS A C 1
ATOM 1364 O O . LYS A 1 172 ? -14.792 3.012 -6.329 1.00 97.25 172 LYS A O 1
ATOM 1369 N N . LYS A 1 173 ? -12.802 2.670 -7.328 1.00 98.12 173 LYS A N 1
ATOM 1370 C CA . LYS A 1 173 ? -12.633 1.262 -6.934 1.00 98.12 173 LYS A CA 1
ATOM 1371 C C . LYS A 1 173 ? -12.518 1.111 -5.416 1.00 98.12 173 LYS A C 1
ATOM 1373 O O . LYS A 1 173 ? -13.153 0.222 -4.854 1.00 98.12 173 LYS A O 1
ATOM 1378 N N . TYR A 1 174 ? -11.775 2.007 -4.773 1.00 98.00 174 TYR A N 1
ATOM 1379 C CA . TYR A 1 174 ? -11.484 1.984 -3.339 1.00 98.00 174 TYR A CA 1
ATOM 1380 C C . TYR A 1 174 ? -12.276 3.020 -2.537 1.00 98.00 174 TYR A C 1
ATOM 1382 O O . TYR A 1 174 ? -11.918 3.364 -1.413 1.00 98.00 174 TYR A O 1
ATOM 1390 N N . ALA A 1 175 ? -13.394 3.497 -3.086 1.00 95.69 175 ALA A N 1
ATOM 1391 C CA . ALA A 1 175 ? -14.247 4.462 -2.413 1.00 95.69 175 ALA A CA 1
ATOM 1392 C C . ALA A 1 175 ? -14.741 3.934 -1.053 1.00 95.69 175 ALA A C 1
ATOM 1394 O O . ALA A 1 175 ? -15.342 2.858 -0.949 1.00 95.69 175 ALA A O 1
ATOM 1395 N N . LEU A 1 176 ? -14.544 4.734 -0.004 1.00 92.19 176 LEU A N 1
ATOM 1396 C CA . LEU A 1 176 ? -15.006 4.392 1.337 1.00 92.19 176 LEU A CA 1
ATOM 1397 C C . LEU A 1 176 ? -16.546 4.391 1.419 1.00 92.19 176 LEU A C 1
ATOM 1399 O O . LEU A 1 176 ? -17.219 5.241 0.824 1.00 92.19 176 LEU A O 1
ATOM 1403 N N . PRO A 1 177 ? -17.147 3.475 2.199 1.00 81.38 177 PRO A N 1
ATOM 1404 C CA . PRO A 1 177 ? -18.592 3.422 2.367 1.00 81.38 177 PRO A CA 1
ATOM 1405 C C . PRO A 1 177 ? -19.121 4.698 3.037 1.00 81.38 177 PRO A C 1
ATOM 1407 O O . PRO A 1 177 ? -18.658 5.118 4.100 1.00 81.38 177 PRO A O 1
ATOM 1410 N N . SER A 1 178 ? -20.145 5.303 2.427 1.00 65.81 178 SER A N 1
ATOM 1411 C CA . SER A 1 178 ? -20.746 6.551 2.912 1.00 65.81 178 SER A CA 1
ATOM 1412 C C . SER A 1 178 ? -21.222 6.464 4.374 1.00 65.81 178 SER A C 1
ATOM 1414 O O . SER A 1 178 ? -21.778 5.454 4.815 1.00 65.81 178 SER A O 1
ATOM 1416 N N . LYS A 1 179 ? -21.077 7.567 5.132 1.00 56.84 179 LYS A N 1
ATOM 1417 C CA . LYS A 1 179 ? -21.462 7.673 6.560 1.00 56.84 179 LYS A CA 1
ATOM 1418 C C . LYS A 1 179 ? -22.943 7.336 6.855 1.00 56.84 179 LYS A C 1
ATOM 1420 O O . LYS A 1 179 ? -23.278 7.178 8.024 1.00 56.84 179 LYS A O 1
ATOM 1425 N N . LYS A 1 180 ? -23.817 7.230 5.841 1.00 41.00 180 LYS A N 1
ATOM 1426 C CA . LYS A 1 180 ? -25.274 7.028 5.985 1.00 41.00 180 LYS A CA 1
ATOM 1427 C C . LYS A 1 180 ? -25.733 5.568 6.034 1.00 41.00 180 LYS A C 1
ATOM 1429 O O . LYS A 1 180 ? -26.885 5.325 6.381 1.00 41.00 180 LYS A O 1
ATOM 1434 N N . ALA A 1 181 ? -24.883 4.598 5.710 1.00 33.97 181 ALA A N 1
ATOM 1435 C CA . ALA A 1 181 ? -25.247 3.199 5.892 1.00 33.97 181 ALA A CA 1
ATOM 1436 C C . ALA A 1 181 ? -24.970 2.802 7.350 1.00 33.97 181 ALA A C 1
ATOM 1438 O O . ALA A 1 181 ? -23.807 2.685 7.725 1.00 33.97 181 ALA A O 1
ATOM 1439 N N . GLN A 1 182 ? -26.029 2.546 8.128 1.00 37.41 182 GLN A N 1
ATOM 1440 C CA . GLN A 1 182 ? -26.017 1.992 9.499 1.00 37.41 182 GLN A CA 1
ATOM 1441 C C . GLN A 1 182 ? -25.972 3.042 10.629 1.00 37.41 182 GLN A C 1
ATOM 1443 O O . GLN A 1 182 ? -25.009 3.123 11.395 1.00 37.41 182 GLN A O 1
ATOM 1448 N N . GLN A 1 183 ? -27.049 3.833 10.727 1.00 35.12 183 GLN A N 1
ATOM 1449 C CA . GLN A 1 183 ? -27.704 4.055 12.025 1.00 35.12 183 GLN A CA 1
ATOM 1450 C C . GLN A 1 183 ? -28.620 2.867 12.313 1.00 35.12 183 GLN A C 1
ATOM 1452 O O . GLN A 1 183 ? -29.182 2.335 11.327 1.00 35.12 183 GLN A O 1
#

Mean predicted aligned error: 6.63 Å

pLDDT: mean 87.15, std 15.97, range [33.97, 98.88]